Protein AF-A0A8E9ZKA7-F1 (afdb_monomer_lite)

Radius of gyration: 17.95 Å; chains: 1; bounding box: 50×44×37 Å

Structure (mmCIF, N/CA/C/O backbone):
data_AF-A0A8E9ZKA7-F1
#
_entry.id   AF-A0A8E9ZKA7-F1
#
loop_
_atom_site.group_PDB
_atom_site.id
_atom_site.type_symbol
_atom_site.label_atom_id
_atom_site.label_alt_id
_atom_site.label_comp_id
_atom_site.label_asym_id
_atom_site.label_entity_id
_atom_site.label_seq_id
_atom_site.pdbx_PDB_ins_code
_atom_site.Cartn_x
_atom_site.Cartn_y
_atom_site.Cartn_z
_atom_site.occupancy
_atom_site.B_iso_or_equiv
_atom_site.auth_seq_id
_atom_site.auth_comp_id
_atom_site.auth_asym_id
_atom_site.auth_atom_id
_atom_site.pdbx_PDB_model_num
ATOM 1 N N . MET A 1 1 ? -15.756 1.969 -2.940 1.00 91.44 1 MET A N 1
ATOM 2 C CA . MET A 1 1 ? -15.297 3.025 -2.013 1.00 91.44 1 MET A CA 1
ATOM 3 C C . MET A 1 1 ? -13.794 3.181 -2.140 1.00 91.44 1 MET A C 1
ATOM 5 O O . MET A 1 1 ? -13.092 2.176 -2.133 1.00 91.44 1 MET A O 1
ATOM 9 N N . CYS A 1 2 ? -13.305 4.413 -2.277 1.00 94.81 2 CYS A N 1
ATOM 10 C CA . CYS A 1 2 ? -11.880 4.690 -2.455 1.00 94.81 2 CYS A CA 1
ATOM 11 C C . CYS A 1 2 ? -11.318 5.372 -1.211 1.00 94.81 2 CYS A C 1
ATOM 13 O O . CYS A 1 2 ? -11.781 6.447 -0.834 1.00 94.81 2 CYS A O 1
ATOM 15 N N . TYR A 1 3 ? -10.288 4.785 -0.612 1.00 95.81 3 TYR A N 1
ATOM 16 C CA . TYR A 1 3 ? -9.590 5.382 0.523 1.00 95.81 3 TYR A CA 1
ATOM 17 C C . TYR A 1 3 ? -8.159 5.704 0.133 1.00 95.81 3 TYR A C 1
ATOM 19 O O . TYR A 1 3 ? -7.517 4.948 -0.591 1.00 95.81 3 TYR A O 1
ATOM 27 N N . ARG A 1 4 ? -7.640 6.829 0.617 1.00 95.88 4 ARG A N 1
ATOM 28 C CA . ARG A 1 4 ? -6.239 7.196 0.467 1.00 95.88 4 ARG A CA 1
ATOM 29 C C . ARG A 1 4 ? -5.481 6.912 1.753 1.00 95.88 4 ARG A C 1
ATOM 31 O O . ARG A 1 4 ? -5.824 7.487 2.784 1.00 95.88 4 ARG A O 1
ATOM 38 N N . CYS A 1 5 ? -4.418 6.119 1.659 1.00 95.88 5 CYS A N 1
ATOM 39 C CA . CYS A 1 5 ? -3.477 5.884 2.748 1.00 95.88 5 CYS A CA 1
ATOM 40 C C . CYS A 1 5 ? -2.156 6.616 2.506 1.00 95.88 5 CYS A C 1
ATOM 42 O O . CYS A 1 5 ? -1.529 6.473 1.451 1.00 95.88 5 CYS A O 1
ATOM 44 N N . ARG A 1 6 ? -1.729 7.411 3.490 1.00 94.19 6 ARG A N 1
ATOM 45 C CA . ARG A 1 6 ? -0.485 8.190 3.438 1.00 94.19 6 ARG A CA 1
ATOM 46 C C . ARG A 1 6 ? 0.267 8.108 4.752 1.00 94.19 6 ARG A C 1
ATOM 48 O O . ARG A 1 6 ? -0.342 8.034 5.815 1.00 94.19 6 ARG A O 1
ATOM 55 N N . LEU A 1 7 ? 1.591 8.141 4.644 1.00 91.62 7 LEU A N 1
ATOM 56 C CA . LEU A 1 7 ? 2.499 8.268 5.771 1.00 91.62 7 LEU A CA 1
ATOM 57 C C . LEU A 1 7 ? 3.128 9.661 5.723 1.00 91.62 7 LEU A C 1
ATOM 59 O O . LEU A 1 7 ? 3.922 9.968 4.834 1.00 91.62 7 LEU A O 1
ATOM 63 N N . GLU A 1 8 ? 2.723 10.517 6.650 1.00 89.75 8 GLU A N 1
ATOM 64 C CA . GLU A 1 8 ? 3.077 11.934 6.684 1.00 89.75 8 GLU A CA 1
ATOM 65 C C . GLU A 1 8 ? 4.045 12.188 7.840 1.00 89.75 8 GLU A C 1
ATOM 67 O O . GLU A 1 8 ? 3.818 11.737 8.959 1.00 89.75 8 GLU A O 1
ATOM 72 N N . ARG A 1 9 ? 5.148 12.893 7.586 1.00 86.62 9 ARG A N 1
ATOM 73 C CA . ARG A 1 9 ? 6.128 13.222 8.628 1.00 86.62 9 ARG A CA 1
ATOM 74 C C . ARG A 1 9 ? 5.645 14.411 9.450 1.00 86.62 9 ARG A C 1
ATOM 76 O O . ARG A 1 9 ? 5.255 15.420 8.867 1.00 86.62 9 ARG A O 1
ATOM 83 N N . LEU A 1 10 ? 5.727 14.316 10.776 1.00 83.88 10 LEU A N 1
ATOM 84 C CA . LEU A 1 10 ? 5.425 15.443 11.654 1.00 83.88 10 LEU A CA 1
ATOM 85 C C . LEU A 1 10 ? 6.612 16.418 11.770 1.00 83.88 10 LEU A C 1
ATOM 87 O O . LEU A 1 10 ? 7.761 16.013 11.568 1.00 83.88 10 LEU A O 1
ATOM 91 N N . PRO A 1 11 ? 6.358 17.704 12.095 1.00 76.31 11 PRO A N 1
ATOM 92 C CA . PRO A 1 11 ? 7.413 18.703 12.297 1.00 76.31 11 PRO A CA 1
ATOM 93 C C . PRO A 1 11 ? 8.410 18.298 13.390 1.00 76.31 11 PRO A C 1
ATOM 95 O O . PRO A 1 11 ? 9.617 18.482 13.235 1.00 76.31 11 PRO A O 1
ATOM 98 N N . VAL A 1 12 ? 7.907 17.671 14.457 1.00 70.44 12 VAL A N 1
ATOM 99 C CA . VAL A 1 12 ? 8.720 16.979 15.459 1.00 70.44 12 VAL A CA 1
ATOM 100 C C . VAL A 1 12 ? 9.217 15.690 14.802 1.00 70.44 12 VAL A C 1
ATOM 102 O O . VAL A 1 12 ? 8.447 14.753 14.598 1.00 70.44 12 VAL A O 1
ATOM 105 N N . GLN A 1 13 ? 10.488 15.661 14.388 1.00 71.25 13 GLN A N 1
ATOM 106 C CA . GLN A 1 13 ? 11.041 14.656 13.457 1.00 71.25 13 GLN A CA 1
ATOM 107 C C . GLN A 1 13 ? 11.045 13.200 13.979 1.00 71.25 13 GLN A C 1
ATOM 109 O O . GLN A 1 13 ? 11.518 12.287 13.292 1.00 71.25 13 GLN A O 1
ATOM 114 N N . GLU A 1 14 ? 10.509 12.971 15.170 1.00 88.12 14 GLU A N 1
ATOM 115 C CA . GLU A 1 14 ? 10.436 11.692 15.867 1.00 88.12 14 GLU A CA 1
ATOM 116 C C . GLU A 1 14 ? 9.240 10.835 15.451 1.00 88.12 14 GLU A C 1
ATOM 118 O O . GLU A 1 14 ? 9.292 9.619 15.621 1.00 88.12 14 GLU A O 1
ATOM 123 N N . TYR A 1 15 ? 8.204 11.425 14.845 1.00 91.06 15 TYR A N 1
ATOM 124 C CA . TYR A 1 15 ? 6.967 10.716 14.515 1.00 91.06 15 TYR A CA 1
ATOM 125 C C . TYR A 1 15 ? 6.489 10.951 13.079 1.00 91.06 15 TYR A C 1
ATOM 127 O O . TYR A 1 15 ? 6.738 11.978 12.442 1.00 91.06 15 TYR A O 1
ATOM 135 N N . HIS A 1 16 ? 5.750 9.967 12.585 1.00 92.38 16 HIS A N 1
ATOM 136 C CA . HIS A 1 16 ? 4.931 10.031 11.386 1.00 92.38 16 HIS A CA 1
ATOM 137 C C . HIS A 1 16 ? 3.471 9.769 11.755 1.00 92.38 16 HIS A C 1
ATOM 139 O O . HIS A 1 16 ? 3.177 9.113 12.752 1.00 92.38 16 HIS A O 1
ATOM 145 N N . ILE A 1 17 ? 2.554 10.244 10.921 1.00 94.31 17 ILE A N 1
ATOM 146 C CA . ILE A 1 17 ? 1.145 9.874 10.965 1.00 94.31 17 ILE A CA 1
ATOM 147 C C . ILE A 1 17 ? 0.861 8.962 9.779 1.00 94.31 17 ILE A C 1
ATOM 149 O O . ILE A 1 17 ? 0.996 9.374 8.627 1.00 94.31 17 ILE A O 1
ATOM 153 N N . LEU A 1 18 ? 0.439 7.733 10.064 1.00 95.56 18 LEU A N 1
ATOM 154 C CA . LEU A 1 18 ? -0.198 6.856 9.091 1.00 95.56 18 LEU A CA 1
ATOM 155 C C . LEU A 1 18 ? -1.696 7.163 9.092 1.00 95.56 18 LEU A C 1
ATOM 157 O O . LEU A 1 18 ? -2.361 6.986 10.110 1.00 95.56 18 LEU A O 1
ATOM 161 N N . ARG A 1 19 ? -2.222 7.664 7.975 1.00 96.50 19 ARG A N 1
ATOM 162 C CA . ARG A 1 19 ? -3.610 8.127 7.868 1.00 96.50 19 ARG A CA 1
ATOM 163 C C . ARG A 1 19 ? -4.329 7.475 6.702 1.00 96.50 19 ARG A C 1
ATOM 165 O O . ARG A 1 19 ? -3.800 7.457 5.593 1.00 96.50 19 ARG A O 1
ATOM 172 N N . ALA A 1 20 ? -5.561 7.044 6.953 1.00 96.88 20 ALA A N 1
ATOM 173 C CA . ALA A 1 20 ? -6.540 6.630 5.963 1.00 96.88 20 ALA A CA 1
ATOM 174 C C . ALA A 1 20 ? -7.635 7.695 5.867 1.00 96.88 20 ALA A C 1
ATOM 176 O O . ALA A 1 20 ? -8.135 8.201 6.877 1.00 96.88 20 ALA A O 1
ATOM 177 N N . SER A 1 21 ? -8.003 8.073 4.649 1.00 96.38 21 SER A N 1
ATOM 178 C CA . SER A 1 21 ? -9.071 9.044 4.399 1.00 96.38 21 SER A CA 1
ATOM 179 C C . SER A 1 21 ? -9.964 8.579 3.263 1.00 96.38 21 SER A C 1
ATOM 181 O O . SER A 1 21 ? -9.457 8.143 2.234 1.00 96.38 21 SER A O 1
ATOM 183 N N . LEU A 1 22 ? -11.278 8.690 3.426 1.00 95.50 22 LEU A N 1
ATOM 184 C CA . LEU A 1 22 ? -12.237 8.466 2.350 1.00 95.50 22 LEU A CA 1
ATOM 185 C C . LEU A 1 22 ? -12.102 9.582 1.312 1.00 95.50 22 LEU A C 1
ATOM 187 O O . LEU A 1 22 ? -12.093 10.763 1.663 1.00 95.50 22 LEU A O 1
ATOM 191 N N . ILE A 1 23 ? -12.007 9.207 0.040 1.00 94.44 23 ILE A N 1
ATOM 192 C CA . ILE A 1 23 ? -12.120 10.149 -1.072 1.00 94.44 23 ILE A CA 1
ATOM 193 C C . ILE A 1 23 ? -13.595 10.218 -1.459 1.00 94.44 23 ILE A C 1
ATOM 195 O O . ILE A 1 23 ? -14.169 9.211 -1.868 1.00 94.44 23 ILE A O 1
ATOM 199 N N . CYS A 1 24 ? -14.190 11.400 -1.332 1.00 91.50 24 CYS A N 1
ATOM 200 C CA . CYS A 1 24 ? -15.589 11.652 -1.665 1.00 91.50 24 CYS A CA 1
ATOM 201 C C . CYS A 1 24 ? -15.704 13.056 -2.269 1.00 91.50 24 CYS A C 1
ATOM 203 O O . CYS A 1 24 ? -15.266 14.014 -1.636 1.00 91.50 24 CYS A O 1
ATOM 205 N N . ASP A 1 25 ? -16.213 13.170 -3.497 1.00 87.88 25 ASP A N 1
ATOM 206 C CA . ASP A 1 25 ? -16.498 14.440 -4.187 1.00 87.88 25 ASP A CA 1
ATOM 207 C C . ASP A 1 25 ? -15.367 15.481 -4.121 1.00 87.88 25 ASP A C 1
ATOM 209 O O . ASP A 1 25 ? -15.538 16.630 -3.716 1.00 87.88 25 ASP A O 1
ATOM 213 N N . GLY A 1 26 ? -14.148 15.051 -4.464 1.00 85.88 26 GLY A N 1
ATOM 214 C CA . GLY A 1 26 ? -12.954 15.906 -4.447 1.00 85.88 26 GLY A CA 1
ATOM 215 C C . GLY A 1 26 ? -12.423 16.241 -3.046 1.00 85.88 26 GLY A C 1
ATOM 216 O O . GLY A 1 26 ? -11.355 16.843 -2.922 1.00 85.88 26 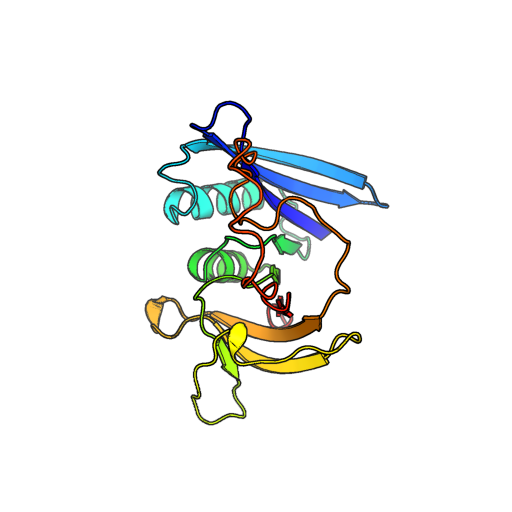GLY A O 1
ATOM 217 N N . ARG A 1 27 ? -13.109 15.810 -1.984 1.00 89.31 27 ARG A N 1
ATOM 218 C CA . ARG A 1 27 ? -12.695 15.964 -0.588 1.00 89.31 27 ARG A CA 1
ATOM 219 C C . ARG A 1 27 ? -12.024 14.694 -0.073 1.00 89.31 27 ARG A C 1
ATOM 221 O O . ARG A 1 27 ? -12.219 13.589 -0.580 1.00 89.31 27 ARG A O 1
ATOM 228 N N . SER A 1 28 ? -11.202 14.873 0.956 1.00 92.44 28 SER A N 1
ATOM 229 C CA . SER A 1 28 ? -10.514 13.798 1.670 1.00 92.44 28 SER A CA 1
ATOM 230 C C . SER A 1 28 ? -10.954 13.843 3.128 1.00 92.44 28 SER A C 1
ATOM 232 O O . SER A 1 28 ? -10.515 14.726 3.859 1.00 92.44 28 SER A O 1
ATOM 234 N N . ILE A 1 29 ? -11.809 12.909 3.541 1.00 94.38 29 ILE A N 1
ATOM 235 C CA . ILE A 1 29 ? -12.379 12.845 4.894 1.00 94.38 29 ILE A CA 1
ATOM 236 C C . ILE A 1 29 ? -11.559 11.845 5.722 1.00 94.38 29 ILE A C 1
ATOM 238 O O . ILE A 1 29 ? -11.568 10.656 5.394 1.00 94.38 29 ILE A O 1
ATOM 242 N N . PRO A 1 30 ? -10.808 12.274 6.752 1.00 94.69 30 PRO A N 1
ATOM 243 C CA . PRO A 1 30 ? -10.033 11.361 7.589 1.00 94.69 30 PRO A CA 1
ATOM 244 C C . PRO A 1 30 ? -10.940 10.375 8.327 1.00 94.69 30 PRO A C 1
ATOM 246 O O . PRO A 1 30 ? -11.941 10.783 8.902 1.00 94.69 30 PRO A O 1
ATOM 249 N N . LEU A 1 31 ? -10.568 9.093 8.334 1.00 95.06 31 LEU A N 1
ATOM 250 C CA . LEU A 1 31 ? -11.290 8.056 9.083 1.00 95.06 31 LEU A CA 1
ATOM 251 C C . LEU A 1 31 ? -10.449 7.448 10.194 1.00 95.06 31 LEU A C 1
ATOM 253 O O . LEU A 1 31 ? -10.937 7.234 11.295 1.00 95.06 31 LEU A O 1
ATOM 257 N N . LEU A 1 32 ? -9.176 7.186 9.903 1.00 96.81 32 LEU A N 1
ATOM 258 C CA . LEU A 1 32 ? -8.257 6.581 10.854 1.00 96.81 32 LEU A CA 1
ATOM 259 C C . LEU A 1 32 ? -6.894 7.253 10.739 1.00 96.81 32 LEU A C 1
ATOM 261 O O . LEU A 1 32 ? -6.395 7.489 9.637 1.00 96.81 32 LEU A O 1
ATOM 265 N N . SER A 1 33 ? -6.294 7.582 11.878 1.00 96.44 33 SER A N 1
ATOM 266 C CA . SER A 1 33 ? -4.931 8.105 11.968 1.00 96.44 33 SER A CA 1
ATOM 267 C C . SER A 1 33 ? -4.197 7.393 13.095 1.00 96.44 33 SER A C 1
ATOM 269 O O . SER A 1 33 ? -4.756 7.199 14.169 1.00 96.44 33 SER A O 1
ATOM 271 N N . ARG A 1 34 ? -2.940 7.027 12.858 1.00 95.62 34 ARG A N 1
ATOM 272 C CA . ARG A 1 34 ? -2.074 6.375 13.838 1.00 95.62 34 ARG A CA 1
ATOM 273 C C . ARG A 1 34 ? -0.726 7.077 13.875 1.00 95.62 34 ARG A C 1
ATOM 275 O O . ARG A 1 34 ? -0.105 7.279 12.831 1.00 95.62 34 ARG A O 1
ATOM 282 N N . LEU A 1 35 ? -0.275 7.436 15.073 1.00 95.00 35 LEU A N 1
ATOM 283 C CA . LEU A 1 35 ? 1.089 7.910 15.290 1.00 95.00 35 LEU A CA 1
ATOM 284 C C . LEU A 1 35 ? 2.054 6.728 15.216 1.00 95.00 35 LEU A C 1
ATOM 286 O O . LEU A 1 35 ? 1.846 5.696 15.848 1.00 95.00 35 LEU A O 1
ATOM 290 N N . VAL A 1 36 ? 3.114 6.886 14.434 1.00 94.12 36 VAL A N 1
ATOM 291 C CA . VAL A 1 36 ? 4.140 5.870 14.213 1.00 94.12 36 VAL A CA 1
ATOM 292 C C . VAL A 1 36 ? 5.499 6.509 14.479 1.00 94.12 36 VAL A C 1
ATOM 294 O O . VAL A 1 36 ? 5.845 7.477 13.799 1.00 94.12 36 VAL A O 1
ATOM 297 N N . PRO A 1 37 ? 6.301 5.997 15.427 1.00 93.69 37 PRO A N 1
ATOM 298 C CA . PRO A 1 37 ? 7.667 6.471 15.607 1.00 93.69 37 PRO A CA 1
ATOM 299 C C . PRO A 1 37 ? 8.447 6.385 14.292 1.00 93.69 37 PRO A C 1
ATOM 301 O O . PRO A 1 37 ? 8.357 5.387 13.576 1.00 93.69 37 PRO A O 1
ATOM 304 N N . SER A 1 38 ? 9.258 7.393 13.977 1.00 90.62 38 SER A N 1
ATOM 305 C CA . SER A 1 38 ? 10.065 7.455 12.751 1.00 90.62 38 SER A CA 1
ATOM 306 C C . SER A 1 38 ? 10.945 6.216 12.558 1.00 90.62 38 SER A C 1
ATOM 308 O O . SER A 1 38 ? 11.088 5.735 11.434 1.00 90.62 38 SER A O 1
ATOM 310 N N . ALA A 1 39 ? 11.470 5.646 13.647 1.00 90.62 39 ALA A N 1
ATOM 311 C CA . ALA A 1 39 ? 12.241 4.401 13.623 1.00 90.62 39 ALA A CA 1
ATOM 312 C C . ALA A 1 39 ? 11.426 3.181 13.146 1.00 90.62 39 ALA A C 1
ATOM 314 O O . ALA A 1 39 ? 11.987 2.226 12.619 1.00 90.62 39 ALA A O 1
ATOM 315 N N . LYS A 1 40 ? 10.096 3.219 13.294 1.00 92.00 40 LYS A N 1
ATOM 316 C CA . LYS A 1 40 ? 9.159 2.141 12.949 1.00 92.00 40 LYS A CA 1
ATOM 317 C C . LYS A 1 40 ? 8.278 2.466 11.734 1.00 92.00 40 LYS A C 1
ATOM 319 O O . LYS A 1 40 ? 7.320 1.749 11.473 1.00 92.00 40 LYS A O 1
ATOM 324 N N . GLN A 1 41 ? 8.603 3.499 10.954 1.00 87.44 41 GLN A N 1
ATOM 325 C CA . GLN A 1 41 ? 7.787 3.975 9.822 1.00 87.44 41 GLN A CA 1
ATOM 326 C C . GLN A 1 41 ? 7.449 2.888 8.771 1.00 87.44 41 GLN A C 1
ATOM 328 O O . GLN A 1 41 ? 6.369 2.900 8.185 1.00 87.44 41 GLN A O 1
ATOM 333 N N . ASN A 1 42 ? 8.350 1.917 8.572 1.00 87.88 42 ASN A N 1
ATOM 334 C CA . ASN A 1 42 ? 8.187 0.792 7.639 1.00 87.88 42 ASN A CA 1
ATOM 335 C C . ASN A 1 42 ? 7.962 -0.549 8.358 1.00 87.88 42 ASN A C 1
ATOM 337 O O . ASN A 1 42 ? 8.191 -1.607 7.776 1.00 87.88 42 ASN A O 1
ATOM 341 N N . ASN A 1 43 ? 7.576 -0.523 9.635 1.00 93.75 43 ASN A N 1
ATOM 342 C CA . ASN A 1 43 ? 7.307 -1.738 10.390 1.00 93.75 43 ASN A CA 1
ATOM 343 C C . ASN A 1 43 ? 6.020 -2.401 9.867 1.00 93.75 43 ASN A C 1
ATOM 345 O O . ASN A 1 43 ? 4.943 -1.803 9.909 1.00 93.75 43 ASN A O 1
ATOM 349 N N . SER A 1 44 ? 6.144 -3.637 9.379 1.00 92.25 44 SER A N 1
ATOM 350 C CA . SER A 1 44 ? 5.048 -4.380 8.751 1.00 92.25 44 SER A CA 1
ATOM 351 C C . SER A 1 44 ? 3.922 -4.733 9.720 1.00 92.25 44 SER A C 1
ATOM 353 O O . SER A 1 44 ? 2.770 -4.757 9.299 1.00 92.25 44 SER A O 1
ATOM 355 N N . LEU A 1 45 ? 4.219 -4.960 11.003 1.00 95.31 45 LEU A N 1
ATOM 356 C CA . LEU A 1 45 ? 3.213 -5.291 12.012 1.00 95.31 45 LEU A CA 1
ATOM 357 C C . LEU A 1 45 ? 2.300 -4.091 12.294 1.00 95.31 45 LEU A C 1
ATOM 359 O O . LEU A 1 45 ? 1.087 -4.210 12.169 1.00 95.31 45 LEU A O 1
ATOM 363 N N . ILE A 1 46 ? 2.880 -2.911 12.546 1.00 95.75 46 ILE A N 1
ATOM 364 C CA . ILE A 1 46 ? 2.112 -1.668 12.767 1.00 95.75 46 ILE A CA 1
ATOM 365 C C . ILE A 1 46 ? 1.223 -1.348 11.561 1.00 95.75 46 ILE A C 1
ATOM 367 O O . ILE A 1 46 ? 0.088 -0.896 11.707 1.00 95.75 46 ILE A O 1
ATOM 371 N N . GLN A 1 47 ? 1.764 -1.555 10.364 1.00 95.75 47 GLN A N 1
ATOM 372 C CA . GLN A 1 47 ? 1.065 -1.359 9.102 1.00 95.75 47 GLN A CA 1
ATOM 373 C C . GLN A 1 47 ? -0.089 -2.351 8.906 1.00 95.75 47 GLN A C 1
ATOM 375 O O . GLN A 1 47 ? -1.166 -1.949 8.469 1.00 95.75 47 GLN A O 1
ATOM 380 N N . LYS A 1 48 ? 0.125 -3.624 9.254 1.00 96.62 48 LYS A N 1
ATOM 381 C CA . LYS A 1 48 ? -0.887 -4.681 9.207 1.00 96.62 48 LYS A CA 1
ATOM 382 C C . LYS A 1 48 ? -2.043 -4.379 10.157 1.00 96.62 48 LYS A C 1
ATOM 384 O O . LYS A 1 48 ? -3.180 -4.290 9.715 1.00 96.62 48 LYS A O 1
ATOM 389 N N . GLU A 1 49 ? -1.735 -4.116 11.423 1.00 97.88 49 GLU A N 1
ATOM 390 C CA . GLU A 1 49 ? -2.728 -3.748 12.434 1.00 97.88 49 GLU A CA 1
ATOM 391 C C . GLU A 1 49 ? -3.524 -2.503 12.026 1.00 97.88 49 GLU A C 1
ATOM 393 O O . GLU A 1 49 ? -4.726 -2.434 12.237 1.00 97.88 49 GLU A O 1
ATOM 398 N N . PHE A 1 50 ? -2.876 -1.509 11.410 1.00 97.81 50 PHE A N 1
ATOM 399 C CA . PHE A 1 50 ? -3.574 -0.325 10.910 1.00 97.81 50 PHE A CA 1
ATOM 400 C C . PHE A 1 50 ? -4.604 -0.669 9.822 1.00 97.81 50 PHE A C 1
ATOM 402 O O . PHE A 1 50 ? -5.692 -0.094 9.796 1.00 97.81 50 PHE A O 1
ATOM 409 N N . LEU A 1 51 ? -4.263 -1.585 8.914 1.00 97.62 51 LEU A N 1
ATOM 410 C CA . LEU A 1 51 ? -5.180 -2.052 7.875 1.00 97.62 51 LEU A CA 1
ATOM 411 C C . LEU A 1 51 ? -6.307 -2.916 8.455 1.00 97.62 51 LEU A C 1
ATOM 413 O O . LEU A 1 51 ? -7.442 -2.770 8.015 1.00 97.62 51 LEU A O 1
ATOM 417 N N . ASP A 1 52 ? -6.018 -3.748 9.455 1.00 97.75 52 ASP A N 1
ATOM 418 C CA . ASP A 1 52 ? -7.027 -4.552 10.158 1.00 97.75 52 ASP A CA 1
ATOM 419 C C . ASP A 1 52 ? -8.026 -3.660 10.912 1.00 97.75 52 ASP A C 1
ATOM 421 O O . ASP A 1 52 ? -9.236 -3.880 10.855 1.00 97.75 52 ASP A O 1
ATOM 425 N N . ASP A 1 53 ? -7.547 -2.603 11.570 1.00 97.88 53 ASP A N 1
ATOM 426 C CA . ASP A 1 53 ? -8.394 -1.583 12.192 1.00 97.88 53 ASP A CA 1
ATOM 427 C C . ASP A 1 53 ? -9.270 -0.881 11.156 1.00 97.88 53 ASP A C 1
ATOM 429 O O . ASP A 1 53 ? -10.483 -0.774 11.335 1.00 97.88 53 ASP A O 1
ATOM 433 N N . LEU A 1 54 ? -8.673 -0.447 10.040 1.00 97.00 54 LEU A N 1
ATOM 434 C CA . LEU A 1 54 ? -9.419 0.177 8.953 1.00 97.00 54 LEU A CA 1
ATOM 435 C C . LEU A 1 54 ? -10.486 -0.776 8.401 1.00 97.00 54 LEU A C 1
ATOM 437 O O . LEU A 1 54 ? -11.599 -0.337 8.127 1.00 97.00 54 LEU A O 1
ATOM 441 N N . HIS A 1 55 ? -10.172 -2.068 8.274 1.00 96.44 55 HIS A N 1
ATOM 442 C CA . HIS A 1 55 ? -11.101 -3.084 7.783 1.00 96.44 55 HIS A CA 1
ATOM 443 C C . HIS A 1 55 ? -12.321 -3.237 8.684 1.00 96.44 55 HIS A C 1
ATOM 445 O O . HIS A 1 55 ? -13.439 -3.360 8.190 1.00 96.44 55 HIS A O 1
ATOM 451 N N . ARG A 1 56 ? -12.130 -3.137 10.001 1.00 95.81 56 ARG A N 1
ATOM 452 C CA . ARG A 1 56 ? -13.227 -3.155 10.978 1.00 95.81 56 ARG A CA 1
ATOM 453 C C . ARG A 1 56 ? -14.096 -1.896 10.936 1.00 95.81 56 ARG A C 1
ATOM 455 O O . ARG A 1 56 ? -15.258 -1.959 11.324 1.00 95.81 56 ARG A O 1
ATOM 462 N N . CYS A 1 57 ? -13.559 -0.764 10.481 1.00 93.44 57 CYS A N 1
ATOM 463 C CA . CYS A 1 57 ? -14.284 0.509 10.426 1.00 93.44 57 CYS A CA 1
ATOM 464 C C . CYS A 1 57 ? -15.091 0.721 9.136 1.00 93.44 57 CYS A C 1
ATOM 466 O O . CYS A 1 57 ? -15.937 1.615 9.093 1.00 93.44 57 CYS A O 1
ATOM 468 N N . VAL A 1 58 ? -14.815 -0.031 8.068 1.00 92.75 58 VAL A N 1
ATOM 469 C CA . VAL A 1 58 ? -15.501 0.140 6.780 1.00 92.75 58 VAL A CA 1
ATOM 470 C C . VAL A 1 58 ? -16.630 -0.871 6.602 1.00 92.75 58 VAL A C 1
ATOM 472 O O . VAL A 1 58 ? -16.655 -1.929 7.222 1.00 92.75 58 VAL A O 1
ATOM 475 N N . ASN A 1 59 ? -17.584 -0.544 5.729 1.00 89.12 59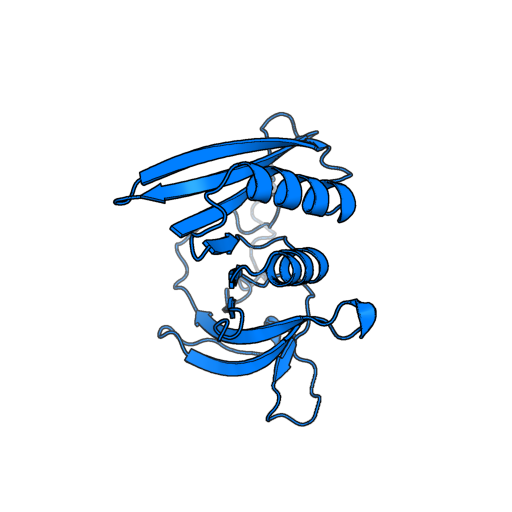 ASN A N 1
ATOM 476 C CA . ASN A 1 59 ? -18.696 -1.438 5.424 1.00 89.12 59 ASN A CA 1
ATOM 477 C C . ASN A 1 59 ? -18.168 -2.746 4.792 1.00 89.12 59 ASN A C 1
ATOM 479 O O . ASN A 1 59 ? -17.594 -2.676 3.701 1.00 89.12 59 ASN A O 1
ATOM 483 N N . PRO A 1 60 ? -18.417 -3.924 5.397 1.00 88.56 60 PRO A N 1
ATOM 484 C CA . PRO A 1 60 ? -17.893 -5.201 4.906 1.00 88.56 60 PRO A CA 1
ATOM 485 C C . PRO A 1 60 ? -18.449 -5.607 3.533 1.00 88.56 60 PRO A C 1
ATOM 487 O O . PRO A 1 60 ? -17.856 -6.433 2.850 1.00 88.56 60 PRO A O 1
ATOM 490 N N . LYS A 1 61 ? -19.576 -5.027 3.099 1.00 89.81 61 LYS A N 1
ATOM 491 C CA . LYS A 1 61 ? -20.167 -5.278 1.773 1.00 89.81 61 LYS A CA 1
ATOM 492 C C . LYS A 1 61 ? -19.607 -4.362 0.682 1.00 89.81 61 LYS A C 1
ATOM 494 O O . LYS A 1 61 ? -19.921 -4.542 -0.493 1.00 89.81 61 LYS A O 1
ATOM 499 N N . ALA A 1 62 ? -18.837 -3.336 1.042 1.00 89.31 62 ALA A N 1
ATOM 500 C CA . ALA A 1 62 ? -18.317 -2.386 0.071 1.00 89.31 62 ALA A CA 1
ATOM 501 C C . ALA A 1 62 ? -17.080 -2.948 -0.638 1.00 89.31 62 ALA A C 1
ATOM 503 O O . ALA A 1 62 ? -16.133 -3.393 0.002 1.00 89.31 62 ALA A O 1
ATOM 504 N N . LYS A 1 63 ? -17.026 -2.817 -1.969 1.00 92.19 63 LYS A N 1
ATOM 505 C CA . LYS A 1 63 ? -15.773 -2.998 -2.715 1.00 92.19 63 LYS A CA 1
ATOM 506 C C . LYS A 1 63 ? -14.826 -1.842 -2.387 1.00 92.19 63 LYS A C 1
ATOM 508 O O . LYS A 1 63 ? -15.157 -0.679 -2.652 1.00 92.19 63 LYS A O 1
ATOM 513 N N . VAL A 1 64 ? -13.676 -2.143 -1.793 1.00 95.25 64 VAL A N 1
ATOM 514 C CA . VAL A 1 64 ? -12.699 -1.150 -1.326 1.00 95.25 64 VAL A CA 1
ATOM 515 C C . VAL A 1 64 ? -11.496 -1.095 -2.263 1.00 95.25 64 VAL A C 1
ATOM 517 O O . VAL A 1 64 ? -10.912 -2.123 -2.590 1.00 95.25 64 VAL A O 1
ATOM 520 N N . ILE A 1 65 ? -11.105 0.122 -2.654 1.00 95.94 65 ILE A N 1
ATOM 521 C CA . ILE A 1 65 ? -9.846 0.399 -3.355 1.00 95.94 65 ILE A CA 1
ATOM 522 C C . ILE A 1 65 ? -8.991 1.310 -2.476 1.00 95.94 65 ILE A C 1
ATOM 524 O O . ILE A 1 65 ? -9.387 2.438 -2.159 1.00 95.94 65 ILE A O 1
ATOM 528 N N . LEU A 1 66 ? -7.799 0.845 -2.113 1.00 96.44 66 LEU A N 1
ATOM 529 C CA . LEU A 1 66 ? -6.809 1.628 -1.385 1.00 96.44 66 LEU A CA 1
ATOM 530 C C . LEU A 1 66 ? -5.817 2.300 -2.330 1.00 96.44 66 LEU A C 1
ATOM 532 O O . LEU A 1 66 ? -5.018 1.653 -3.000 1.00 96.44 66 LEU A O 1
ATOM 536 N N . ILE A 1 67 ? -5.825 3.626 -2.338 1.00 95.25 67 ILE A N 1
ATOM 537 C CA . ILE A 1 67 ? -4.857 4.454 -3.049 1.00 95.25 67 ILE A CA 1
ATOM 538 C C . ILE A 1 67 ? -3.731 4.806 -2.081 1.00 95.25 67 ILE A C 1
ATOM 540 O O . ILE A 1 67 ? -3.958 5.503 -1.092 1.00 95.25 67 ILE A O 1
ATOM 544 N N . THR A 1 68 ? -2.512 4.349 -2.344 1.00 93.69 68 THR A N 1
ATOM 545 C CA . THR A 1 68 ? -1.387 4.531 -1.420 1.00 93.69 68 THR A CA 1
ATOM 546 C C . THR A 1 68 ? -0.260 5.337 -2.050 1.00 93.69 68 THR A C 1
ATOM 548 O O . THR A 1 68 ? 0.149 5.094 -3.190 1.00 93.69 68 THR A O 1
ATOM 551 N N . ASP A 1 69 ? 0.298 6.264 -1.274 1.00 86.12 69 ASP A N 1
ATOM 552 C CA . ASP A 1 69 ? 1.500 6.993 -1.675 1.00 86.12 69 ASP A CA 1
ATOM 553 C C . ASP A 1 69 ? 2.737 6.074 -1.723 1.00 86.12 69 ASP A C 1
ATOM 555 O O . ASP A 1 69 ? 2.700 4.891 -1.390 1.00 86.12 69 ASP A O 1
ATOM 559 N N . ALA A 1 70 ? 3.866 6.630 -2.164 1.00 79.56 70 ALA A N 1
ATOM 560 C CA . ALA A 1 70 ? 5.125 5.896 -2.172 1.00 79.56 70 ALA A CA 1
ATOM 561 C C . ALA A 1 70 ? 5.697 5.749 -0.758 1.00 79.56 70 ALA A C 1
ATOM 563 O O . ALA A 1 70 ? 5.706 6.720 -0.005 1.00 79.56 70 ALA A O 1
ATOM 564 N N . GLY A 1 71 ? 6.239 4.570 -0.447 1.00 83.81 71 GLY A N 1
ATOM 565 C CA . GLY A 1 71 ? 6.859 4.258 0.848 1.00 83.81 71 GLY A CA 1
ATOM 566 C C . GLY A 1 71 ? 6.407 2.920 1.430 1.00 83.81 71 GLY A C 1
ATOM 567 O O . GLY A 1 71 ? 7.140 2.316 2.205 1.00 83.81 71 GLY A O 1
ATOM 568 N N . PHE A 1 72 ? 5.250 2.419 0.999 1.00 89.12 72 PHE A N 1
ATOM 569 C CA . PHE A 1 72 ? 4.772 1.091 1.371 1.00 89.12 72 PHE A CA 1
ATOM 570 C C . PHE A 1 72 ? 5.479 -0.004 0.565 1.00 89.12 72 PHE A C 1
ATOM 572 O O . PHE A 1 72 ? 5.796 0.172 -0.613 1.00 89.12 72 PHE A O 1
ATOM 579 N N . GLN A 1 73 ? 5.744 -1.132 1.222 1.00 88.88 73 GLN A N 1
ATOM 580 C CA . GLN A 1 73 ? 6.453 -2.279 0.647 1.00 88.88 73 GLN A CA 1
ATOM 581 C C . GLN A 1 73 ? 5.484 -3.418 0.314 1.00 88.88 73 GLN A C 1
ATOM 583 O O . GLN A 1 73 ? 4.308 -3.366 0.663 1.00 88.88 73 GLN A O 1
ATOM 588 N N . SER A 1 74 ? 5.966 -4.487 -0.320 1.00 90.38 74 SER A N 1
ATOM 589 C CA . SER A 1 74 ? 5.111 -5.594 -0.769 1.00 90.38 74 SER A CA 1
ATOM 590 C C . SER A 1 74 ? 4.261 -6.241 0.329 1.00 90.38 74 SER A C 1
ATOM 592 O O . SER A 1 74 ? 3.145 -6.663 0.043 1.00 90.38 74 SER A O 1
ATOM 594 N N . ALA A 1 75 ? 4.731 -6.271 1.582 1.00 92.25 75 ALA A N 1
ATOM 595 C CA . ALA A 1 75 ? 3.950 -6.780 2.714 1.00 92.25 75 ALA A CA 1
ATOM 596 C C . ALA A 1 75 ? 2.625 -6.017 2.916 1.00 92.25 75 ALA A C 1
ATOM 598 O O . ALA A 1 75 ? 1.597 -6.641 3.161 1.00 92.25 75 ALA A O 1
ATOM 599 N N . TRP A 1 76 ? 2.632 -4.692 2.732 1.00 94.69 76 TRP A N 1
ATOM 600 C CA . TRP A 1 76 ? 1.435 -3.848 2.786 1.00 94.69 76 TRP A CA 1
ATOM 601 C C . TRP A 1 76 ? 0.428 -4.246 1.702 1.00 94.69 76 TRP A C 1
ATOM 603 O O . TRP A 1 76 ? -0.727 -4.534 1.995 1.00 94.69 76 TRP A O 1
ATOM 613 N N . PHE A 1 77 ? 0.882 -4.336 0.449 1.00 94.94 77 PHE A N 1
ATOM 614 C CA . PHE A 1 77 ? 0.022 -4.679 -0.688 1.00 94.94 77 PHE A CA 1
ATOM 615 C C . PHE A 1 77 ? -0.545 -6.099 -0.595 1.00 94.94 77 PHE A C 1
ATOM 617 O O . PHE A 1 77 ? -1.716 -6.317 -0.895 1.00 94.94 77 PHE A O 1
ATOM 624 N N . ARG A 1 78 ? 0.260 -7.064 -0.133 1.00 94.75 78 ARG A N 1
ATOM 625 C CA . ARG A 1 78 ? -0.207 -8.430 0.144 1.00 94.75 78 ARG A CA 1
ATOM 626 C C . ARG A 1 78 ? -1.314 -8.444 1.190 1.00 94.75 78 ARG A C 1
ATOM 628 O O . ARG A 1 78 ? -2.305 -9.135 0.986 1.00 94.75 78 ARG A O 1
ATOM 635 N N . HIS A 1 79 ? -1.151 -7.677 2.268 1.00 96.25 79 HIS A N 1
ATOM 636 C CA . HIS A 1 79 ? -2.148 -7.629 3.334 1.00 96.25 79 HIS A CA 1
ATOM 637 C C . HIS A 1 79 ? -3.468 -7.007 2.864 1.00 96.25 79 HIS A C 1
ATOM 639 O O . HIS A 1 79 ? -4.534 -7.540 3.152 1.00 96.25 79 HIS A O 1
ATOM 645 N N . ILE A 1 80 ? -3.409 -5.953 2.040 1.00 96.31 80 ILE A N 1
ATOM 646 C CA . ILE A 1 80 ? -4.607 -5.396 1.388 1.00 96.31 80 ILE A CA 1
ATOM 647 C C . ILE A 1 80 ? -5.348 -6.479 0.593 1.00 96.31 80 ILE A C 1
ATOM 649 O O . ILE A 1 80 ? -6.556 -6.633 0.743 1.00 96.31 80 ILE A O 1
ATOM 653 N N . LYS A 1 81 ? -4.629 -7.274 -0.209 1.00 94.81 81 LYS A N 1
ATOM 654 C CA . LYS A 1 81 ? -5.253 -8.362 -0.977 1.00 94.81 81 LYS A CA 1
ATOM 655 C C . LYS A 1 81 ? -5.864 -9.437 -0.078 1.00 94.81 81 LYS A C 1
ATOM 657 O O . LYS A 1 81 ? -6.942 -9.925 -0.393 1.00 94.81 81 LYS A O 1
ATOM 662 N N . SER A 1 82 ? -5.218 -9.799 1.036 1.00 94.81 82 SER A N 1
ATOM 663 C CA . SER A 1 82 ? -5.789 -10.782 1.973 1.00 94.81 82 SER A CA 1
ATOM 664 C C . SER A 1 82 ? -7.053 -10.292 2.680 1.00 94.81 82 SER A C 1
ATOM 666 O O . SER A 1 82 ? -7.848 -11.113 3.116 1.00 94.81 82 SER A O 1
ATOM 668 N N . LEU A 1 83 ? -7.263 -8.974 2.752 1.00 95.06 83 LEU A N 1
ATOM 669 C CA . LEU A 1 83 ? -8.507 -8.362 3.225 1.00 95.06 83 LEU A CA 1
ATOM 670 C C . LEU A 1 83 ? -9.613 -8.335 2.151 1.00 95.06 83 LEU A C 1
ATOM 672 O O . LEU A 1 83 ? -10.676 -7.767 2.377 1.00 95.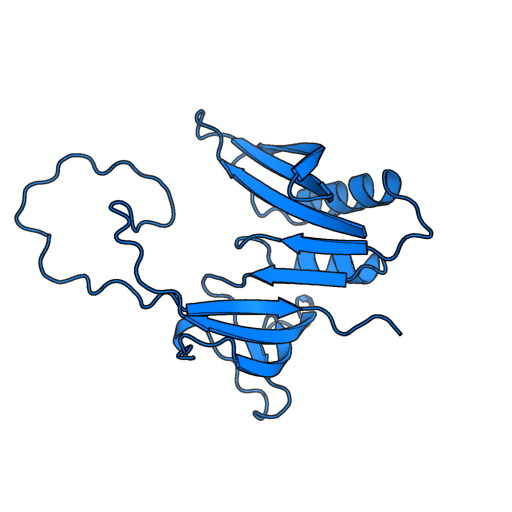06 83 LEU A O 1
ATOM 676 N N . GLY A 1 84 ? -9.373 -8.910 0.966 1.00 94.31 84 GLY A N 1
ATOM 677 C CA . GLY A 1 84 ? -10.325 -8.877 -0.146 1.00 94.31 84 GLY A CA 1
ATOM 678 C C . GLY A 1 84 ? -10.485 -7.482 -0.752 1.00 94.31 84 GLY A C 1
ATOM 679 O O . GLY A 1 84 ? -11.550 -7.145 -1.266 1.00 94.31 84 GLY A O 1
ATOM 680 N N . TRP A 1 85 ? -9.450 -6.644 -0.659 1.00 95.81 85 TRP A N 1
ATOM 681 C CA . TRP A 1 85 ? -9.453 -5.282 -1.185 1.00 95.81 85 TRP A CA 1
ATOM 682 C C . TRP A 1 85 ? -8.521 -5.126 -2.382 1.00 95.81 85 TRP A C 1
ATOM 684 O O . TRP A 1 85 ? -7.521 -5.833 -2.530 1.00 95.81 85 TRP A O 1
ATOM 694 N N . ASP A 1 86 ? -8.824 -4.124 -3.200 1.00 95.81 86 ASP A N 1
ATOM 695 C CA . ASP A 1 86 ? -7.979 -3.690 -4.302 1.00 95.81 86 ASP A CA 1
ATOM 696 C C . ASP A 1 86 ? -7.050 -2.546 -3.883 1.00 95.81 86 ASP A C 1
ATOM 698 O O . ASP A 1 86 ? -7.309 -1.817 -2.921 1.00 95.81 86 ASP A O 1
ATOM 702 N N . PHE A 1 87 ? -5.967 -2.338 -4.632 1.00 96.06 87 PHE A N 1
ATOM 703 C CA . PHE A 1 87 ? -5.066 -1.211 -4.405 1.00 96.06 87 PHE A CA 1
ATOM 704 C C . PHE A 1 87 ? -4.582 -0.546 -5.688 1.00 96.06 87 PHE A C 1
ATOM 706 O O . PHE A 1 87 ? -4.502 -1.158 -6.751 1.00 96.06 87 PHE A O 1
ATOM 713 N N . ILE A 1 88 ? -4.185 0.717 -5.544 1.00 95.31 88 ILE A N 1
ATOM 714 C CA . ILE A 1 88 ? -3.356 1.466 -6.487 1.00 95.31 88 ILE A CA 1
ATOM 715 C C . ILE A 1 88 ? -2.231 2.101 -5.671 1.00 95.31 88 ILE A C 1
ATOM 717 O O . ILE A 1 88 ? -2.471 2.998 -4.865 1.00 95.31 88 ILE A O 1
ATOM 721 N N . GLY A 1 89 ? -0.998 1.647 -5.871 1.00 93.38 89 GLY A N 1
ATOM 722 C CA . GLY A 1 89 ? 0.162 2.112 -5.118 1.00 93.38 89 GLY A CA 1
ATOM 723 C C . GLY A 1 89 ? 1.255 2.664 -6.015 1.00 93.38 89 GLY A C 1
ATOM 724 O O . GLY A 1 89 ? 1.601 2.060 -7.028 1.00 93.38 89 GLY A O 1
ATOM 725 N N . ARG A 1 90 ? 1.847 3.801 -5.633 1.00 90.94 90 ARG A N 1
ATOM 726 C CA . ARG A 1 90 ? 3.046 4.307 -6.313 1.00 90.94 90 ARG A CA 1
ATOM 727 C C . ARG A 1 90 ? 4.287 3.583 -5.797 1.00 90.94 90 ARG A C 1
ATOM 729 O O . ARG A 1 90 ? 4.620 3.681 -4.619 1.00 90.94 90 ARG A O 1
ATOM 736 N N . ILE A 1 91 ? 5.021 2.938 -6.692 1.00 87.12 91 ILE A N 1
ATOM 737 C CA . ILE A 1 91 ? 6.289 2.280 -6.381 1.00 87.12 91 ILE A CA 1
ATOM 738 C C . ILE A 1 91 ? 7.408 3.318 -6.493 1.00 87.12 91 ILE A C 1
ATOM 740 O O . ILE A 1 91 ? 7.441 4.123 -7.426 1.00 87.12 91 ILE A O 1
ATOM 744 N N . ARG A 1 92 ? 8.323 3.334 -5.518 1.00 79.19 92 ARG A N 1
ATOM 745 C CA . ARG A 1 92 ? 9.553 4.142 -5.531 1.00 79.19 92 ARG A CA 1
ATOM 746 C C . ARG A 1 92 ? 10.694 3.405 -4.837 1.00 79.19 92 ARG A C 1
ATOM 748 O O . ARG A 1 92 ? 10.467 2.477 -4.068 1.00 79.19 92 ARG A O 1
ATOM 755 N N . GLY A 1 93 ? 11.911 3.897 -5.050 1.00 76.50 93 GLY A N 1
ATOM 756 C CA . GLY A 1 93 ? 13.110 3.410 -4.375 1.00 76.50 93 GLY A CA 1
ATOM 757 C C . GLY A 1 93 ? 13.722 2.209 -5.086 1.00 76.50 93 GLY A C 1
ATOM 758 O O . GLY A 1 93 ? 13.723 2.146 -6.311 1.00 76.50 93 GLY A O 1
ATOM 759 N N . THR A 1 94 ? 14.255 1.275 -4.305 1.00 76.81 94 THR A N 1
ATOM 760 C CA . THR A 1 94 ? 14.995 0.097 -4.782 1.00 76.81 94 THR A CA 1
ATOM 761 C C . THR A 1 94 ? 14.108 -1.122 -5.037 1.00 76.81 94 THR A C 1
ATOM 763 O O . THR A 1 94 ? 14.621 -2.206 -5.306 1.00 76.81 94 THR A O 1
ATOM 766 N N . VAL A 1 95 ? 12.784 -0.964 -4.941 1.00 81.12 95 VAL A N 1
ATOM 767 C CA . VAL A 1 95 ? 11.834 -2.051 -5.186 1.00 81.12 95 VAL A CA 1
ATOM 768 C C . VAL A 1 95 ? 11.926 -2.487 -6.646 1.00 81.12 95 VAL A C 1
ATOM 770 O O . VAL A 1 95 ? 11.844 -1.661 -7.556 1.00 81.12 95 VAL A O 1
ATOM 773 N N . GLN A 1 96 ? 12.084 -3.793 -6.844 1.00 89.94 96 GLN A N 1
ATOM 774 C CA . GLN A 1 96 ? 12.125 -4.417 -8.160 1.00 89.94 96 GLN A CA 1
ATOM 775 C C . GLN A 1 96 ? 10.764 -5.007 -8.521 1.00 89.94 96 GLN A C 1
ATOM 777 O O . GLN A 1 96 ? 10.023 -5.474 -7.647 1.00 89.94 96 GLN A O 1
ATOM 782 N N . PHE A 1 97 ? 10.465 -5.013 -9.812 1.00 92.12 97 PHE A N 1
ATOM 783 C CA . PHE A 1 97 ? 9.289 -5.653 -10.383 1.00 92.12 97 PHE A CA 1
ATOM 784 C C . PHE A 1 97 ? 9.687 -6.508 -11.585 1.00 92.12 97 PHE A C 1
ATOM 786 O O . PHE A 1 97 ? 10.731 -6.284 -12.189 1.00 92.12 97 PHE A O 1
ATOM 793 N N . CYS A 1 98 ? 8.865 -7.491 -11.917 1.00 94.31 98 CYS A N 1
ATOM 794 C CA . CYS A 1 98 ? 9.061 -8.371 -13.059 1.00 94.31 98 CYS A CA 1
ATOM 795 C C . CYS A 1 98 ? 7.763 -8.433 -13.855 1.00 94.31 98 CYS A C 1
ATOM 797 O O . CYS A 1 98 ? 6.708 -8.655 -13.263 1.00 94.31 98 CYS A O 1
ATOM 799 N N . LEU A 1 99 ? 7.829 -8.259 -15.172 1.00 94.38 99 LEU A N 1
ATOM 800 C CA . LEU A 1 99 ? 6.673 -8.416 -16.057 1.00 94.38 99 LEU A CA 1
ATOM 801 C C . LEU A 1 99 ? 6.550 -9.884 -16.475 1.00 94.38 99 LEU A C 1
ATOM 803 O O . LEU A 1 99 ? 7.560 -10.547 -16.694 1.00 94.38 99 LEU A O 1
ATOM 807 N N . LEU A 1 100 ? 5.322 -10.401 -16.572 1.00 92.38 100 LEU A N 1
ATOM 808 C CA . LEU A 1 100 ? 5.094 -11.814 -16.911 1.00 92.38 100 LEU A CA 1
ATOM 809 C C . LEU A 1 100 ? 5.584 -12.175 -18.318 1.00 92.38 100 LEU A C 1
ATOM 811 O O . LEU A 1 100 ? 5.980 -13.309 -18.554 1.00 92.38 100 LEU A O 1
ATOM 815 N N . HIS A 1 101 ? 5.557 -11.215 -19.243 1.00 89.62 101 HIS A N 1
ATOM 816 C CA . HIS A 1 101 ? 5.957 -11.419 -20.637 1.00 89.62 101 HIS A CA 1
ATOM 817 C C . HIS A 1 101 ? 7.475 -11.339 -20.867 1.00 89.62 101 HIS A C 1
ATOM 819 O O . HIS A 1 101 ? 7.927 -11.672 -21.954 1.00 89.62 101 HIS A O 1
ATOM 825 N N . ASP A 1 102 ? 8.257 -10.953 -19.852 1.00 85.88 102 ASP A N 1
ATOM 826 C CA . ASP A 1 102 ? 9.679 -10.595 -19.995 1.00 85.88 102 ASP A CA 1
ATOM 827 C C . ASP A 1 102 ? 10.617 -11.609 -19.300 1.00 85.88 102 ASP A C 1
ATOM 829 O O . ASP A 1 102 ? 11.668 -11.252 -18.770 1.00 85.88 102 ASP A O 1
ATOM 833 N N . GLY A 1 103 ? 10.208 -12.885 -19.241 1.00 78.25 103 GLY A N 1
ATOM 834 C CA . GLY A 1 103 ? 11.082 -14.020 -18.899 1.00 78.25 103 GLY A CA 1
ATOM 835 C C . GLY A 1 103 ? 11.808 -13.931 -17.549 1.00 78.25 103 GLY A C 1
ATOM 836 O O . GLY A 1 103 ? 13.005 -14.184 -17.481 1.00 78.25 103 GLY A O 1
ATOM 837 N N . GLU A 1 104 ? 11.109 -13.546 -16.477 1.00 81.69 104 GLU A N 1
ATOM 838 C CA . GLU A 1 104 ? 11.670 -13.363 -15.121 1.00 81.69 104 GLU A CA 1
ATOM 839 C C . GLU A 1 104 ? 12.714 -12.237 -14.959 1.00 81.69 104 GLU A C 1
ATOM 841 O O . GLU A 1 104 ? 13.431 -12.161 -13.952 1.00 81.69 104 GLU A O 1
ATOM 846 N N . ARG A 1 105 ? 12.785 -11.300 -15.908 1.00 91.56 105 ARG A N 1
ATOM 847 C CA . ARG A 1 105 ? 13.648 -10.124 -15.788 1.00 91.56 105 ARG A CA 1
ATOM 848 C C . ARG A 1 105 ? 13.161 -9.175 -14.686 1.00 91.56 105 ARG A C 1
ATOM 850 O O . ARG A 1 105 ? 12.121 -8.527 -14.794 1.00 91.56 105 ARG A O 1
ATOM 857 N N . TRP A 1 106 ? 13.969 -9.027 -13.636 1.00 91.56 106 TRP A N 1
ATOM 858 C CA . TRP A 1 106 ? 13.706 -8.095 -12.535 1.00 91.56 106 TRP A CA 1
ATOM 859 C C . TRP A 1 106 ? 14.239 -6.693 -12.845 1.00 91.56 106 TRP A C 1
ATOM 861 O O . TRP A 1 106 ? 15.447 -6.467 -12.872 1.00 91.56 106 TRP A O 1
ATOM 871 N N . LEU A 1 107 ? 13.325 -5.743 -13.013 1.00 90.50 107 LEU A N 1
ATOM 872 C CA . LEU A 1 107 ? 13.586 -4.346 -13.345 1.00 90.50 107 LEU A CA 1
ATOM 873 C C . LEU A 1 107 ? 13.470 -3.448 -12.109 1.00 90.50 107 LEU A C 1
ATOM 875 O O . LEU A 1 107 ? 12.610 -3.640 -11.246 1.00 90.50 107 LEU A O 1
ATOM 879 N N . LYS A 1 108 ? 14.316 -2.423 -12.033 1.00 88.75 108 LYS A N 1
ATOM 880 C CA . LYS A 1 108 ? 14.139 -1.259 -11.157 1.00 88.75 108 LYS A CA 1
ATOM 881 C C . LYS A 1 108 ? 13.372 -0.172 -11.907 1.00 88.75 108 LYS A C 1
ATOM 883 O O . LYS A 1 108 ? 13.349 -0.128 -13.131 1.00 88.75 108 LYS A O 1
ATOM 888 N N . ILE A 1 109 ? 12.804 0.781 -11.169 1.00 83.62 109 ILE A N 1
ATOM 889 C CA . ILE A 1 109 ? 12.132 1.950 -11.773 1.00 83.62 109 ILE A CA 1
ATOM 890 C C . ILE A 1 109 ? 13.093 2.763 -12.650 1.00 83.62 109 ILE A C 1
ATOM 892 O O . ILE A 1 109 ? 12.677 3.330 -13.651 1.00 83.62 109 ILE A O 1
ATOM 896 N N . THR A 1 110 ? 14.374 2.814 -12.283 1.00 83.19 110 THR A N 1
ATOM 897 C CA . THR A 1 110 ? 15.427 3.488 -13.058 1.00 83.19 110 THR A CA 1
ATOM 898 C C . THR A 1 110 ? 15.702 2.828 -14.403 1.00 83.19 110 THR A C 1
ATOM 900 O O . THR A 1 110 ? 16.254 3.477 -15.284 1.00 83.19 110 THR A O 1
ATOM 903 N N . ASP A 1 111 ? 15.318 1.562 -14.561 1.00 85.25 111 ASP A N 1
ATOM 904 C CA . ASP A 1 111 ? 15.597 0.778 -15.763 1.00 85.25 111 ASP A CA 1
ATOM 905 C C . ASP A 1 111 ? 14.509 0.990 -16.830 1.00 85.25 111 ASP A C 1
ATOM 907 O O . ASP A 1 111 ? 14.668 0.566 -17.973 1.00 85.25 111 ASP A O 1
ATOM 911 N N . VAL A 1 112 ? 13.407 1.665 -16.475 1.00 83.44 112 VAL A N 1
ATOM 912 C CA . VAL A 1 112 ? 12.283 1.954 -17.371 1.00 83.44 112 VAL A CA 1
ATOM 913 C C . VAL A 1 112 ? 12.095 3.456 -17.561 1.00 83.44 112 VAL A C 1
ATOM 915 O O . VAL A 1 112 ? 12.002 4.223 -16.603 1.00 83.44 112 VAL A O 1
ATOM 918 N N . ARG A 1 113 ? 11.994 3.897 -18.821 1.00 79.50 113 ARG A N 1
ATOM 919 C CA . ARG A 1 113 ? 11.745 5.305 -19.156 1.00 79.50 113 ARG A CA 1
ATOM 920 C C . ARG A 1 113 ? 10.287 5.550 -19.505 1.00 79.50 113 ARG A C 1
ATOM 922 O O . ARG A 1 113 ? 9.803 5.125 -20.544 1.00 79.50 113 ARG A O 1
ATOM 929 N N . GLY A 1 114 ? 9.610 6.288 -18.631 1.00 75.75 114 GLY A N 1
ATOM 930 C CA . GLY A 1 114 ? 8.234 6.726 -18.859 1.00 75.75 114 GLY A CA 1
ATOM 931 C C . GLY A 1 114 ? 8.113 7.853 -19.881 1.00 75.75 114 GLY A C 1
ATOM 932 O O . GLY A 1 114 ? 9.018 8.680 -20.019 1.00 75.75 114 GLY A O 1
ATOM 933 N N . LYS A 1 115 ? 6.950 7.913 -20.528 1.00 80.81 115 LYS A N 1
ATOM 934 C CA . LYS A 1 115 ? 6.514 9.000 -21.414 1.00 80.81 115 LYS A CA 1
ATOM 935 C C . LYS A 1 115 ? 5.574 9.956 -20.671 1.00 80.81 115 LYS A C 1
ATOM 937 O O . LYS A 1 115 ? 5.154 9.672 -19.549 1.00 80.81 115 LYS A O 1
ATOM 942 N N . ALA A 1 116 ? 5.259 11.093 -21.290 1.00 81.88 116 ALA A N 1
ATOM 943 C CA . ALA A 1 116 ? 4.302 12.059 -20.742 1.00 81.88 116 ALA A CA 1
ATOM 944 C C . ALA A 1 116 ? 2.876 11.483 -20.651 1.00 81.88 116 ALA A C 1
ATOM 946 O O . ALA A 1 116 ? 2.126 11.821 -19.743 1.00 81.88 116 ALA A O 1
ATOM 947 N N . SER A 1 117 ? 2.509 10.575 -21.558 1.00 85.00 117 SER A N 1
ATOM 948 C CA . SER A 1 117 ? 1.273 9.800 -21.468 1.00 85.00 117 SER A CA 1
ATOM 949 C C . SER A 1 117 ? 1.463 8.570 -20.567 1.00 85.00 117 SER A C 1
ATOM 951 O O . SER A 1 117 ? 2.507 7.918 -20.664 1.00 85.00 117 SER A O 1
ATOM 953 N N . PRO A 1 118 ? 0.476 8.206 -19.727 1.00 87.62 118 PRO A N 1
ATOM 954 C CA . PRO A 1 118 ? 0.501 6.944 -18.996 1.00 87.62 118 PRO A CA 1
ATOM 955 C C . PRO A 1 118 ? 0.571 5.745 -19.948 1.00 87.62 118 PRO A C 1
ATOM 957 O O . PRO A 1 118 ? -0.195 5.662 -20.904 1.00 87.62 118 PRO A O 1
ATOM 960 N N . GLU A 1 119 ? 1.468 4.809 -19.662 1.00 91.44 119 GLU A N 1
ATOM 961 C CA . GLU A 1 119 ? 1.692 3.596 -20.447 1.00 91.44 119 GLU A CA 1
ATOM 962 C C . GLU A 1 119 ? 1.446 2.364 -19.577 1.00 91.44 119 GLU A C 1
ATOM 964 O O . GLU A 1 119 ? 1.922 2.285 -18.443 1.00 91.44 119 GLU A O 1
ATOM 969 N N . TYR A 1 120 ? 0.686 1.401 -20.095 1.00 93.31 120 TYR A N 1
ATOM 970 C CA . TYR A 1 120 ? 0.482 0.116 -19.437 1.00 93.31 120 TYR A CA 1
ATOM 971 C C . TYR A 1 120 ? 1.610 -0.842 -19.828 1.00 93.31 120 TYR A C 1
ATOM 973 O O . TYR A 1 120 ? 1.774 -1.151 -21.003 1.00 93.31 120 TYR A O 1
ATOM 981 N N . LEU A 1 121 ? 2.378 -1.315 -18.843 1.00 92.12 121 LEU A N 1
ATOM 982 C CA . LEU A 1 121 ? 3.522 -2.205 -19.070 1.00 92.12 121 LEU A CA 1
ATOM 983 C C . LEU A 1 121 ? 3.141 -3.690 -19.079 1.00 92.12 121 LEU A C 1
ATOM 985 O O . LEU A 1 121 ? 3.871 -4.510 -19.634 1.00 92.12 121 LEU A O 1
ATOM 989 N N . GLY A 1 122 ? 2.030 -4.052 -18.434 1.00 93.25 122 GLY A N 1
ATOM 990 C CA . GLY A 1 122 ? 1.593 -5.441 -18.301 1.00 93.25 122 GLY A CA 1
ATOM 991 C C . GLY A 1 122 ? 1.349 -5.886 -16.860 1.00 93.25 122 GLY A C 1
ATOM 992 O O . GLY A 1 122 ? 1.533 -5.133 -15.898 1.00 93.25 122 GLY A O 1
ATOM 993 N N . ALA A 1 123 ? 0.925 -7.140 -16.725 1.00 95.12 123 ALA A N 1
ATOM 994 C CA . ALA A 1 123 ? 0.841 -7.837 -15.448 1.00 95.12 123 ALA A CA 1
ATOM 995 C C . ALA A 1 123 ? 2.220 -8.365 -15.024 1.00 95.12 123 ALA A C 1
ATOM 997 O O . ALA A 1 123 ? 3.087 -8.632 -15.862 1.00 95.12 123 ALA A O 1
ATOM 998 N N . GLY A 1 124 ? 2.425 -8.528 -13.720 1.00 94.50 124 GLY A N 1
ATOM 999 C CA . GLY A 1 124 ? 3.717 -8.914 -13.175 1.00 94.50 124 GLY A CA 1
ATOM 1000 C C . GLY A 1 124 ? 3.732 -9.135 -11.668 1.00 94.50 124 GLY A C 1
ATOM 1001 O O . GLY A 1 124 ? 2.695 -9.153 -10.997 1.00 94.5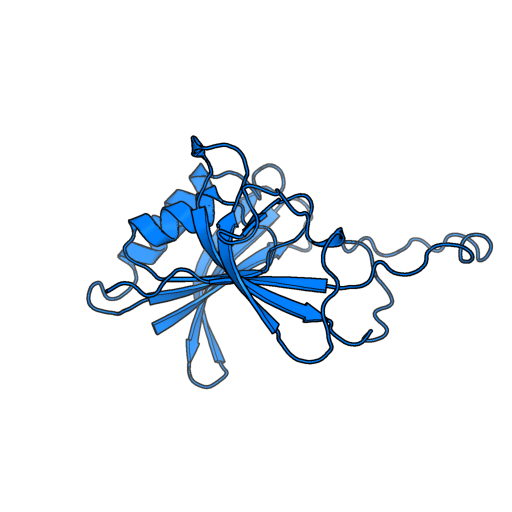0 124 GLY A O 1
ATOM 1002 N N . TRP A 1 125 ? 4.946 -9.226 -11.138 1.00 94.06 125 TRP A N 1
ATOM 1003 C CA . TRP A 1 125 ? 5.244 -9.431 -9.727 1.00 94.06 125 TRP A CA 1
ATOM 1004 C C . TRP A 1 125 ? 6.027 -8.261 -9.145 1.00 94.06 125 TRP A C 1
ATOM 1006 O O . TRP A 1 125 ? 6.974 -7.760 -9.747 1.00 94.06 125 TRP A O 1
ATOM 1016 N N . LEU A 1 126 ? 5.657 -7.856 -7.935 1.00 92.25 126 LEU A N 1
ATOM 1017 C CA . LEU A 1 126 ? 6.399 -6.925 -7.099 1.00 92.25 126 LEU A CA 1
ATOM 1018 C C . LEU A 1 126 ? 7.235 -7.694 -6.073 1.00 92.25 126 LEU A C 1
ATOM 1020 O O . LEU A 1 126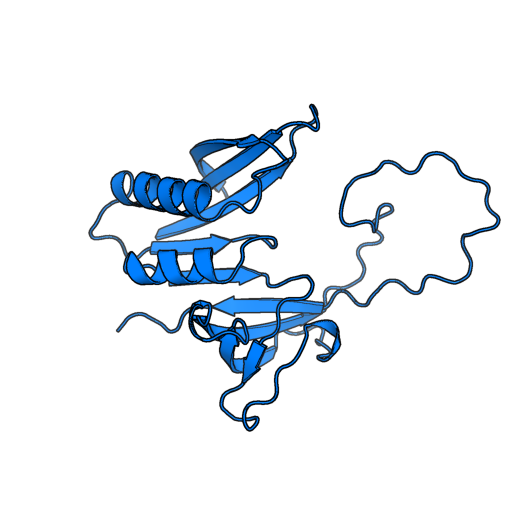 ? 6.693 -8.553 -5.381 1.00 92.25 126 LEU A O 1
ATOM 1024 N N . ALA A 1 127 ? 8.497 -7.289 -5.909 1.00 89.69 127 ALA A N 1
ATOM 1025 C CA . ALA A 1 127 ? 9.526 -7.905 -5.067 1.00 89.69 127 ALA A CA 1
ATOM 1026 C C . ALA A 1 127 ? 9.986 -9.303 -5.502 1.00 89.69 127 ALA A C 1
ATOM 1028 O O . ALA A 1 127 ? 9.194 -10.196 -5.782 1.00 89.69 127 ALA A O 1
ATOM 1029 N N . ARG A 1 128 ? 11.312 -9.487 -5.504 1.00 88.38 128 ARG A N 1
ATOM 1030 C CA . ARG A 1 128 ? 11.977 -10.702 -5.988 1.00 88.38 128 ARG A CA 1
ATOM 1031 C C . ARG A 1 128 ? 11.770 -11.909 -5.081 1.00 88.38 128 ARG A C 1
ATOM 1033 O O . ARG A 1 128 ? 11.505 -13.003 -5.578 1.00 88.38 128 ARG A O 1
ATOM 1040 N N . ALA A 1 129 ? 11.902 -11.695 -3.772 1.00 88.50 129 ALA A N 1
ATOM 1041 C CA . ALA A 1 129 ? 11.791 -12.742 -2.765 1.00 88.50 129 ALA A CA 1
ATOM 1042 C C . ALA A 1 129 ? 10.367 -13.301 -2.715 1.00 88.50 129 ALA A C 1
ATOM 1044 O O . ALA A 1 129 ? 9.406 -12.548 -2.572 1.00 88.50 129 ALA A O 1
ATOM 1045 N N . GLU A 1 130 ? 10.241 -14.622 -2.798 1.00 86.06 130 GLU A N 1
ATOM 1046 C CA . GLU A 1 130 ? 8.957 -15.309 -2.941 1.00 86.06 130 GLU A CA 1
ATOM 1047 C C . GLU A 1 130 ? 7.979 -15.015 -1.797 1.00 86.06 130 GLU A C 1
ATOM 1049 O O . GLU A 1 130 ? 6.832 -14.634 -2.038 1.00 86.06 130 GLU A O 1
ATOM 1054 N N . TYR A 1 131 ? 8.459 -15.038 -0.550 1.00 86.56 131 TYR A N 1
ATOM 1055 C CA . TYR A 1 131 ? 7.655 -14.703 0.631 1.00 86.56 131 TYR A CA 1
ATOM 1056 C C . TYR A 1 131 ? 7.125 -13.258 0.630 1.00 86.56 131 TYR A C 1
ATOM 1058 O O . TYR A 1 131 ? 6.208 -12.940 1.384 1.00 86.56 131 TYR A O 1
ATOM 1066 N N . ALA A 1 132 ? 7.697 -12.373 -0.192 1.00 86.44 132 ALA A N 1
ATOM 1067 C CA . ALA A 1 132 ? 7.303 -10.976 -0.327 1.00 86.44 132 ALA A CA 1
ATOM 1068 C C . ALA A 1 132 ? 6.620 -10.679 -1.671 1.00 86.44 132 ALA A C 1
ATOM 1070 O O . ALA A 1 132 ? 6.191 -9.544 -1.874 1.00 86.44 132 ALA A O 1
ATOM 1071 N N . ARG A 1 133 ? 6.482 -11.659 -2.578 1.00 91.12 133 ARG A N 1
ATOM 1072 C CA . ARG A 1 133 ? 5.884 -11.442 -3.903 1.00 91.12 133 ARG A CA 1
ATOM 1073 C C . ARG A 1 133 ? 4.441 -10.968 -3.794 1.00 91.12 133 ARG A C 1
ATOM 1075 O O . ARG A 1 133 ? 3.660 -11.478 -2.986 1.00 91.12 133 ARG A O 1
ATOM 1082 N N . CYS A 1 134 ? 4.091 -9.997 -4.632 1.00 92.88 134 CYS A N 1
ATOM 1083 C CA . CYS A 1 134 ? 2.732 -9.486 -4.786 1.00 92.88 134 CYS A CA 1
ATOM 1084 C C . CYS A 1 134 ? 2.420 -9.287 -6.275 1.00 92.88 134 CYS A C 1
ATOM 1086 O O . CYS A 1 134 ? 3.156 -8.573 -6.953 1.00 92.88 134 CYS A O 1
ATOM 1088 N N . SER A 1 135 ? 1.359 -9.911 -6.795 1.00 93.62 135 SER A N 1
ATOM 1089 C CA . SER A 1 135 ? 0.939 -9.716 -8.191 1.00 93.62 135 SER A CA 1
ATOM 1090 C C . SER A 1 135 ? 0.199 -8.401 -8.398 1.00 93.62 135 SER A C 1
ATOM 1092 O O . SER A 1 135 ? -0.621 -8.004 -7.562 1.00 93.62 135 SER A O 1
ATOM 1094 N N . GLY A 1 136 ? 0.429 -7.785 -9.557 1.00 94.00 136 GLY A N 1
ATOM 1095 C CA . GLY A 1 136 ? -0.268 -6.579 -9.988 1.00 94.00 136 GLY A CA 1
ATOM 1096 C C . GLY A 1 136 ? -0.035 -6.216 -11.452 1.00 94.00 136 GLY A C 1
ATOM 1097 O O . GLY A 1 136 ? 0.700 -6.881 -12.176 1.00 94.00 136 GLY A O 1
ATOM 1098 N N . HIS A 1 137 ? -0.691 -5.140 -11.866 1.00 94.94 137 HIS A N 1
ATOM 1099 C CA . HIS A 1 137 ? -0.607 -4.494 -13.167 1.00 94.94 137 HIS A CA 1
ATOM 1100 C C . HIS A 1 137 ? 0.217 -3.218 -13.045 1.00 94.94 137 HIS A C 1
ATOM 1102 O O . HIS A 1 137 ? -0.035 -2.397 -12.159 1.00 94.94 137 HIS A O 1
ATOM 1108 N N . PHE A 1 138 ? 1.185 -3.044 -13.939 1.00 94.25 138 PHE A N 1
ATOM 1109 C CA . PHE A 1 138 ? 2.160 -1.964 -13.869 1.00 94.25 138 PHE A CA 1
ATOM 1110 C C . PHE A 1 138 ? 1.862 -0.879 -14.898 1.00 94.25 138 PHE A C 1
ATOM 1112 O O . PHE A 1 138 ? 1.647 -1.158 -16.077 1.00 94.25 138 PHE A O 1
ATOM 1119 N N . TYR A 1 139 ? 1.885 0.370 -14.439 1.00 93.25 139 TYR A N 1
ATOM 1120 C CA . TYR A 1 139 ? 1.664 1.559 -15.255 1.00 93.25 139 TYR A CA 1
ATOM 1121 C C . TYR A 1 139 ? 2.807 2.542 -15.050 1.00 93.25 139 TYR A C 1
ATOM 1123 O O . TYR A 1 139 ? 3.191 2.818 -13.911 1.00 93.25 139 TYR A O 1
ATOM 1131 N N . LEU A 1 140 ? 3.330 3.094 -16.138 1.00 91.12 140 LEU A N 1
ATOM 1132 C CA . LEU A 1 140 ? 4.468 4.000 -16.131 1.00 91.12 140 LEU A CA 1
ATOM 1133 C C . LEU A 1 140 ? 4.070 5.375 -16.654 1.00 91.12 140 LEU A C 1
ATOM 1135 O O . LEU A 1 140 ? 3.382 5.500 -17.662 1.00 91.12 140 LEU A O 1
ATOM 1139 N N . HIS A 1 141 ? 4.523 6.421 -15.972 1.00 86.75 141 HIS A N 1
ATOM 1140 C CA . HIS A 1 141 ? 4.257 7.797 -16.367 1.00 86.75 141 HIS A CA 1
ATOM 1141 C C . HIS A 1 141 ? 5.409 8.715 -15.947 1.00 86.75 141 HIS A C 1
ATOM 1143 O O . HIS A 1 141 ? 5.916 8.624 -14.826 1.00 86.75 141 HIS A O 1
ATOM 1149 N N . LYS A 1 142 ? 5.826 9.629 -16.826 1.00 82.88 142 LYS A N 1
ATOM 1150 C CA . LYS A 1 142 ? 6.822 10.668 -16.537 1.00 82.88 142 LYS A CA 1
ATOM 1151 C C . LYS A 1 142 ? 6.115 12.009 -16.392 1.00 82.88 142 LYS A C 1
ATOM 1153 O O . LYS A 1 142 ? 5.490 12.500 -17.322 1.00 82.88 142 LYS A O 1
ATOM 1158 N N . ARG A 1 143 ? 6.246 12.624 -15.214 1.00 74.06 143 ARG A N 1
ATOM 1159 C CA . ARG A 1 143 ? 5.765 13.994 -14.987 1.00 74.06 143 ARG A CA 1
ATOM 1160 C C . ARG A 1 143 ? 6.793 15.010 -15.454 1.00 74.06 143 ARG A C 1
ATOM 1162 O O . ARG A 1 143 ? 7.985 14.839 -15.200 1.00 74.06 143 ARG A O 1
ATOM 1169 N N . GLU A 1 144 ? 6.305 16.111 -16.011 1.00 73.31 144 GLU A N 1
ATOM 1170 C CA . GLU A 1 144 ? 7.119 17.300 -16.238 1.00 73.31 144 GLU A CA 1
ATOM 1171 C C . GLU A 1 144 ? 7.720 17.825 -14.927 1.00 73.31 144 GLU A C 1
ATOM 1173 O O . GLU A 1 144 ? 7.131 17.757 -13.835 1.00 73.31 144 GLU A O 1
ATOM 1178 N N . THR A 1 145 ? 8.930 18.357 -15.034 1.00 66.69 145 THR A N 1
ATOM 1179 C CA . THR A 1 145 ? 9.686 18.930 -13.927 1.00 66.69 145 THR A CA 1
ATOM 1180 C C . THR A 1 145 ? 9.023 20.214 -13.433 1.00 66.69 145 THR A C 1
ATOM 1182 O O . THR A 1 145 ? 9.250 21.300 -13.945 1.00 66.69 145 THR A O 1
ATOM 1185 N N . ARG A 1 146 ? 8.245 20.121 -12.348 1.00 60.81 146 ARG A N 1
ATOM 1186 C CA . ARG A 1 146 ? 7.584 21.281 -11.707 1.00 60.81 146 ARG A CA 1
ATOM 1187 C C . ARG A 1 146 ? 8.518 22.204 -10.895 1.00 60.81 146 ARG A C 1
ATOM 1189 O O . ARG A 1 146 ? 8.117 22.679 -9.837 1.00 60.81 146 ARG A O 1
ATOM 1196 N N . GLY A 1 147 ? 9.775 22.390 -11.305 1.00 62.16 147 GLY A N 1
ATOM 1197 C CA . GLY A 1 147 ? 10.699 23.380 -10.716 1.00 62.16 147 GLY A CA 1
ATOM 1198 C C . GLY A 1 147 ? 10.901 23.327 -9.189 1.00 62.16 147 GLY A C 1
ATOM 1199 O O . GLY A 1 147 ? 11.229 24.339 -8.572 1.00 62.16 147 GLY A O 1
ATOM 1200 N N . ARG A 1 148 ? 10.668 22.182 -8.527 1.00 66.44 148 ARG A N 1
ATOM 1201 C CA . ARG A 1 148 ? 10.730 22.101 -7.055 1.00 66.44 148 ARG A CA 1
ATOM 1202 C C . ARG A 1 148 ? 12.161 22.335 -6.561 1.00 66.44 148 ARG A C 1
ATOM 1204 O O . ARG A 1 148 ? 13.042 21.531 -6.855 1.00 66.44 148 ARG A O 1
ATOM 1211 N N . LYS A 1 149 ? 12.349 23.380 -5.743 1.00 55.88 149 LYS A N 1
ATOM 1212 C CA . LYS A 1 149 ? 13.648 23.789 -5.169 1.00 55.88 149 LYS A CA 1
ATOM 1213 C C . LYS A 1 149 ? 14.303 22.705 -4.298 1.00 55.88 149 LYS A C 1
ATOM 1215 O O . LYS A 1 149 ? 15.518 22.569 -4.312 1.00 55.88 149 LYS A O 1
ATOM 1220 N N . ASN A 1 150 ? 13.507 21.883 -3.607 1.00 52.88 150 ASN A N 1
ATOM 1221 C CA . ASN A 1 150 ? 14.005 20.786 -2.772 1.00 52.88 150 ASN A CA 1
ATOM 1222 C C . ASN A 1 150 ? 13.766 19.429 -3.443 1.00 52.88 150 ASN A C 1
ATOM 1224 O O . ASN A 1 150 ? 12.645 18.914 -3.467 1.00 52.88 150 ASN A O 1
ATOM 1228 N N . GLN A 1 151 ? 14.836 18.844 -3.984 1.00 51.38 151 GLN A N 1
ATOM 1229 C CA . GLN A 1 151 ? 14.778 17.560 -4.688 1.00 51.38 151 GLN A CA 1
ATOM 1230 C C . GLN A 1 151 ? 15.050 16.331 -3.803 1.00 51.38 151 GLN A C 1
ATOM 1232 O O . GLN A 1 151 ? 14.794 15.209 -4.242 1.00 51.38 151 GLN A O 1
ATOM 1237 N N . ARG A 1 152 ? 15.508 16.517 -2.557 1.00 52.91 152 ARG A N 1
ATOM 1238 C CA . ARG A 1 152 ? 15.854 15.414 -1.642 1.00 52.91 152 ARG A CA 1
ATOM 1239 C C . ARG A 1 152 ? 14.602 14.726 -1.076 1.00 52.91 152 ARG A C 1
ATOM 1241 O O . ARG A 1 152 ? 13.596 15.369 -0.789 1.00 52.91 152 ARG A O 1
ATOM 1248 N N . SER A 1 153 ? 14.675 13.403 -0.904 1.00 49.72 153 SER A N 1
ATOM 1249 C CA . SER A 1 153 ? 13.575 12.532 -0.435 1.00 49.72 153 SER A CA 1
ATOM 1250 C C . SER A 1 153 ? 13.126 12.803 1.003 1.00 49.72 153 SER A C 1
ATOM 1252 O O . SER A 1 153 ? 12.011 12.463 1.386 1.00 49.72 153 SER A O 1
ATOM 1254 N N . ARG A 1 154 ? 13.986 13.442 1.793 1.00 52.44 154 ARG A N 1
ATOM 1255 C CA . ARG A 1 154 ? 13.707 13.939 3.136 1.00 52.44 154 ARG A CA 1
ATOM 1256 C C . ARG A 1 154 ? 13.789 15.446 3.026 1.00 52.44 154 ARG A C 1
ATOM 1258 O O . ARG A 1 154 ? 14.819 15.922 2.558 1.00 52.44 154 ARG A O 1
ATOM 1265 N N . GLY A 1 155 ? 12.747 16.172 3.423 1.00 40.91 155 GLY A N 1
ATOM 1266 C CA . GLY A 1 155 ? 12.702 17.638 3.431 1.00 40.91 155 GLY A CA 1
ATOM 1267 C C . GLY A 1 155 ? 13.719 18.270 4.388 1.00 40.91 155 GLY A C 1
ATOM 1268 O O . 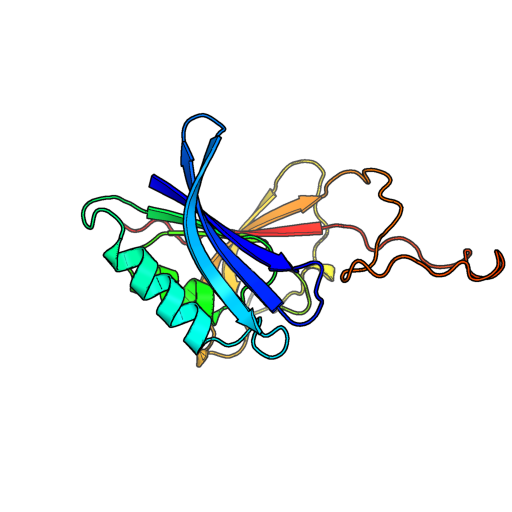GLY A 1 155 ? 13.342 19.015 5.281 1.00 40.91 155 GLY A O 1
ATOM 1269 N N . ARG A 1 156 ? 15.008 17.955 4.231 1.00 37.75 156 ARG A N 1
ATOM 1270 C CA . ARG A 1 156 ? 16.099 18.758 4.754 1.00 37.75 156 ARG A CA 1
ATOM 1271 C C . ARG A 1 156 ? 16.015 20.078 4.007 1.00 37.75 156 ARG A C 1
ATOM 1273 O O . ARG A 1 156 ? 16.244 20.115 2.798 1.00 37.75 156 ARG A O 1
ATOM 1280 N N . LEU A 1 157 ? 15.640 21.126 4.730 1.00 40.09 157 LEU A N 1
ATOM 1281 C CA . LEU A 1 157 ? 15.959 22.486 4.328 1.00 40.09 157 LEU A CA 1
ATOM 1282 C C . LEU A 1 157 ? 17.468 22.504 4.059 1.00 40.09 157 LEU A C 1
ATOM 1284 O O . LEU A 1 157 ? 18.249 22.032 4.887 1.00 40.09 157 LEU A O 1
ATOM 1288 N N . SER A 1 158 ? 17.870 22.928 2.865 1.00 40.34 158 SER A N 1
ATOM 1289 C CA . SER A 1 158 ? 19.278 23.172 2.582 1.00 40.34 158 SER A CA 1
ATOM 1290 C C . SER A 1 158 ? 19.762 24.240 3.557 1.00 40.34 158 SER A C 1
ATOM 1292 O O . SER A 1 158 ? 19.277 25.370 3.496 1.00 40.34 158 SER A O 1
ATOM 1294 N N . SER A 1 159 ? 20.710 23.910 4.435 1.00 38.88 159 SER A N 1
ATOM 1295 C CA . SER A 1 159 ? 21.584 24.945 4.987 1.00 38.88 159 SER A CA 1
ATOM 1296 C C . SER A 1 159 ? 22.242 25.670 3.804 1.00 38.88 159 SER A C 1
ATOM 1298 O O . SER A 1 159 ? 22.499 25.017 2.786 1.00 38.88 159 SER A O 1
ATOM 1300 N N . PRO A 1 160 ? 22.474 26.990 3.871 1.00 35.03 160 PRO A N 1
ATOM 1301 C CA . PRO A 1 160 ? 23.101 27.714 2.776 1.00 35.03 160 PRO A CA 1
ATOM 1302 C C . PRO A 1 160 ? 24.561 27.264 2.687 1.00 35.03 160 PRO A C 1
ATOM 1304 O O . PRO A 1 160 ? 25.423 27.755 3.405 1.00 35.03 160 PRO A O 1
ATOM 1307 N N . THR A 1 161 ? 24.833 26.262 1.856 1.00 31.78 161 THR A N 1
ATOM 1308 C CA . THR A 1 161 ? 26.196 25.868 1.506 1.00 31.78 161 THR A CA 1
ATOM 1309 C C . THR A 1 161 ? 26.525 26.506 0.164 1.00 31.78 161 THR A C 1
ATOM 1311 O O . THR A 1 161 ? 25.726 26.482 -0.773 1.00 31.78 161 THR A O 1
ATOM 1314 N N . THR A 1 162 ? 27.676 27.162 0.154 1.00 33.34 162 THR A N 1
ATOM 1315 C CA . THR A 1 162 ? 28.215 28.096 -0.830 1.00 33.34 162 THR A CA 1
ATOM 1316 C C . THR A 1 162 ? 28.073 27.614 -2.278 1.00 33.34 162 THR A C 1
ATOM 1318 O O . THR A 1 162 ? 28.192 26.430 -2.578 1.00 33.34 162 THR A O 1
ATOM 1321 N N . GLU A 1 163 ? 27.860 28.561 -3.190 1.00 38.56 163 GLU A N 1
ATOM 1322 C CA . GLU A 1 163 ? 27.448 28.419 -4.599 1.00 38.56 163 GLU A CA 1
ATOM 1323 C C . GLU A 1 163 ? 28.316 27.527 -5.515 1.00 38.56 163 GLU A C 1
ATOM 1325 O O . GLU A 1 163 ? 27.986 27.356 -6.689 1.00 38.56 163 GLU A O 1
ATOM 1330 N N . LYS A 1 164 ? 29.393 26.912 -5.016 1.00 34.56 164 LYS A N 1
ATOM 1331 C CA . LYS A 1 164 ? 30.366 26.166 -5.830 1.00 34.56 164 LYS A CA 1
ATOM 1332 C C . LYS A 1 164 ? 30.013 24.699 -6.116 1.00 34.56 164 LYS A C 1
ATOM 1334 O O . LYS A 1 164 ? 30.660 24.103 -6.966 1.00 34.56 164 LYS A O 1
ATOM 1339 N N . GLU A 1 165 ? 28.968 24.131 -5.511 1.00 36.28 165 GLU A N 1
ATOM 1340 C CA . GLU A 1 165 ? 28.622 22.700 -5.671 1.00 36.28 165 GLU A CA 1
ATOM 1341 C C . GLU A 1 165 ? 27.389 22.432 -6.568 1.00 36.28 165 GLU A C 1
ATOM 1343 O O . GLU A 1 165 ? 26.850 21.331 -6.609 1.00 36.28 165 GLU A O 1
ATOM 1348 N N . LYS A 1 166 ? 26.901 23.436 -7.312 1.00 33.03 166 LYS A N 1
ATOM 1349 C CA . LYS A 1 166 ? 25.675 23.323 -8.136 1.00 33.03 166 LYS A CA 1
ATOM 1350 C C . LYS A 1 166 ? 25.858 22.666 -9.510 1.00 33.03 166 LYS A C 1
ATOM 1352 O O . LYS A 1 166 ? 24.900 22.614 -10.281 1.00 33.03 166 LYS A O 1
ATOM 1357 N N . ARG A 1 167 ? 27.054 22.194 -9.862 1.00 34.91 167 ARG A N 1
ATOM 1358 C CA . ARG A 1 167 ? 27.395 21.877 -11.256 1.00 34.91 167 ARG A CA 1
ATOM 1359 C C . ARG A 1 167 ? 27.767 20.409 -11.467 1.00 34.91 167 ARG A C 1
ATOM 1361 O O . ARG A 1 167 ? 28.859 20.163 -11.942 1.00 34.91 167 ARG A O 1
ATOM 1368 N N . THR A 1 168 ? 26.857 19.474 -11.161 1.00 32.44 168 THR A N 1
ATOM 1369 C CA . THR A 1 168 ? 26.857 18.109 -11.762 1.00 32.44 168 THR A CA 1
ATOM 1370 C C . THR A 1 168 ? 25.640 17.227 -11.463 1.00 32.44 168 THR A C 1
ATOM 1372 O O . THR A 1 168 ? 25.543 16.154 -12.050 1.00 32.44 168 THR A O 1
ATOM 1375 N N . ASP A 1 169 ? 24.668 17.637 -10.648 1.00 32.75 169 ASP A N 1
ATOM 1376 C CA . ASP A 1 169 ? 23.503 16.774 -10.407 1.00 32.75 169 ASP A CA 1
ATOM 1377 C C . ASP A 1 169 ? 22.403 17.015 -11.449 1.00 32.75 169 ASP A C 1
ATOM 1379 O O . ASP A 1 169 ? 21.496 17.831 -11.263 1.00 32.75 169 ASP A O 1
ATOM 1383 N N . ILE A 1 170 ? 22.473 16.278 -12.562 1.00 34.94 170 ILE A N 1
ATOM 1384 C CA . ILE A 1 170 ? 21.319 16.063 -13.442 1.00 34.94 170 ILE A CA 1
ATOM 1385 C C . ILE A 1 170 ? 20.189 15.500 -12.560 1.00 34.94 170 ILE A C 1
ATOM 1387 O O . ILE A 1 170 ? 20.379 14.453 -11.933 1.00 34.94 170 ILE A O 1
ATOM 1391 N N . PRO A 1 171 ? 19.018 16.162 -12.469 1.00 42.38 171 PRO A N 1
ATOM 1392 C CA . PRO A 1 171 ? 17.900 15.657 -11.684 1.00 42.38 171 PRO A CA 1
ATOM 1393 C C . PRO A 1 171 ? 17.563 14.233 -12.131 1.00 42.38 171 PRO A C 1
ATOM 1395 O O . PRO A 1 171 ? 17.390 14.029 -13.335 1.00 42.38 171 PRO A O 1
ATOM 1398 N N . PRO A 1 172 ? 17.429 13.246 -11.224 1.00 45.34 172 PRO A N 1
ATOM 1399 C CA . PRO A 1 172 ? 16.992 11.925 -11.638 1.00 45.34 172 PRO A CA 1
ATOM 1400 C C . PRO A 1 172 ? 15.615 12.077 -12.283 1.00 45.34 172 PRO A C 1
ATOM 1402 O O . PRO A 1 172 ? 14.687 12.619 -11.666 1.00 45.34 172 PRO A O 1
ATOM 1405 N N . ASP A 1 173 ? 15.506 11.638 -13.536 1.00 46.97 173 ASP A N 1
ATOM 1406 C CA . ASP A 1 173 ? 14.260 11.631 -14.288 1.00 46.97 173 ASP A CA 1
ATOM 1407 C C . ASP A 1 173 ? 13.158 11.015 -13.408 1.00 46.97 173 ASP A C 1
ATOM 1409 O O . ASP A 1 173 ? 13.249 9.874 -12.946 1.00 46.97 173 ASP A O 1
ATOM 1413 N N . ARG A 1 174 ? 12.121 11.802 -13.091 1.00 57.91 174 ARG A N 1
ATOM 1414 C CA . ARG A 1 174 ? 11.052 11.374 -12.177 1.00 57.91 174 ARG A CA 1
ATOM 1415 C C . ARG A 1 174 ? 10.058 10.484 -12.912 1.00 57.91 174 ARG A C 1
ATOM 1417 O O . ARG A 1 174 ? 8.952 10.906 -13.245 1.00 57.91 174 ARG A O 1
ATOM 1424 N N . HIS A 1 175 ? 10.461 9.242 -13.127 1.00 60.22 175 HIS A N 1
ATOM 1425 C CA . HIS A 1 175 ? 9.570 8.165 -13.523 1.00 60.22 175 HIS A CA 1
ATOM 1426 C C . HIS A 1 175 ? 8.669 7.787 -12.340 1.00 60.22 175 HIS A C 1
ATOM 1428 O O . HIS A 1 175 ? 9.134 7.578 -11.215 1.00 60.22 175 HIS A O 1
ATOM 1434 N N . GLU A 1 176 ? 7.359 7.747 -12.571 1.00 71.75 176 GLU A N 1
ATOM 1435 C CA . GLU A 1 176 ? 6.376 7.256 -11.614 1.00 71.75 176 GLU A CA 1
ATOM 1436 C C . GLU A 1 176 ? 5.842 5.919 -12.115 1.00 71.75 176 GLU A C 1
ATOM 1438 O O . GLU A 1 176 ? 5.143 5.856 -13.124 1.00 71.75 176 GLU A O 1
ATOM 1443 N N . LEU A 1 177 ? 6.193 4.853 -11.397 1.00 76.00 177 LEU A N 1
ATOM 1444 C CA . LEU A 1 177 ? 5.616 3.532 -11.582 1.00 76.00 177 LEU A CA 1
ATOM 1445 C C . LEU A 1 177 ? 4.460 3.375 -10.593 1.00 76.00 177 LEU A C 1
ATOM 1447 O O . LEU A 1 177 ? 4.632 3.593 -9.390 1.00 76.00 177 LEU A O 1
ATOM 1451 N N . ALA A 1 178 ? 3.289 3.001 -11.087 1.00 81.31 178 ALA A N 1
ATOM 1452 C CA . ALA A 1 178 ? 2.155 2.602 -10.271 1.00 81.31 178 ALA A CA 1
ATOM 1453 C C . ALA A 1 178 ? 1.894 1.107 -10.456 1.00 81.31 178 ALA A C 1
ATOM 1455 O O . ALA A 1 178 ? 2.002 0.584 -11.562 1.00 81.31 178 ALA A O 1
ATOM 1456 N N . CYS A 1 179 ? 1.542 0.435 -9.366 1.00 83.75 179 CYS A N 1
ATOM 1457 C CA . CYS A 1 179 ? 1.060 -0.936 -9.379 1.00 83.75 179 CYS A CA 1
ATOM 1458 C C . CYS A 1 179 ? -0.387 -0.957 -8.902 1.00 83.75 179 CYS A C 1
ATOM 1460 O O . CYS A 1 179 ? -0.729 -0.326 -7.898 1.00 83.75 179 CYS A O 1
ATOM 1462 N N . ARG A 1 180 ? -1.229 -1.668 -9.644 1.00 86.38 180 ARG A N 1
ATOM 1463 C CA . ARG A 1 180 ? -2.634 -1.895 -9.323 1.00 86.38 180 ARG A CA 1
ATOM 1464 C C . ARG A 1 180 ? -2.868 -3.387 -9.119 1.00 86.38 180 ARG A C 1
ATOM 1466 O O . ARG A 1 180 ? -2.332 -4.183 -9.886 1.00 86.38 180 ARG A O 1
ATOM 1473 N N . SER A 1 181 ? -3.659 -3.784 -8.129 1.00 79.00 181 SER A N 1
ATOM 1474 C CA . SER A 1 181 ? -4.089 -5.185 -8.024 1.00 79.00 181 SER A CA 1
ATOM 1475 C C . SER A 1 181 ? -4.865 -5.619 -9.281 1.00 79.00 181 SER A C 1
ATOM 1477 O O . SER A 1 181 ? -5.527 -4.791 -9.913 1.00 79.00 181 SER A O 1
ATOM 1479 N N . PRO A 1 182 ? -4.809 -6.901 -9.679 1.00 74.50 182 PRO A N 1
ATOM 1480 C CA . PRO A 1 182 ? -5.800 -7.443 -10.605 1.00 74.50 182 PRO A CA 1
ATOM 1481 C C . PRO A 1 182 ? -7.192 -7.272 -9.995 1.00 74.50 182 PRO A C 1
ATOM 1483 O O . PRO A 1 182 ? -7.319 -7.388 -8.776 1.00 74.50 182 PRO A O 1
ATOM 1486 N N . ALA A 1 183 ? -8.205 -6.996 -10.819 1.00 66.56 183 ALA A N 1
ATOM 1487 C CA . ALA A 1 183 ? -9.573 -6.874 -10.326 1.00 66.56 183 ALA A CA 1
ATOM 1488 C C . ALA A 1 183 ? -9.985 -8.166 -9.608 1.00 66.56 183 ALA A C 1
ATOM 1490 O O . ALA A 1 183 ? -9.765 -9.262 -10.129 1.00 66.56 183 ALA A O 1
ATOM 1491 N N . LEU A 1 184 ? -10.567 -8.028 -8.418 1.00 58.56 184 LEU A N 1
ATOM 1492 C CA . LEU A 1 184 ? -11.190 -9.148 -7.724 1.00 58.56 184 LEU A CA 1
ATOM 1493 C C . LEU A 1 184 ? -12.424 -9.584 -8.530 1.00 58.56 184 LEU A C 1
ATOM 1495 O O . LEU A 1 184 ? -13.315 -8.762 -8.771 1.00 58.56 184 LEU A O 1
ATOM 1499 N N . VAL A 1 185 ? -12.409 -10.839 -8.995 1.00 43.69 185 VAL A N 1
ATOM 1500 C CA . VAL A 1 185 ? -13.517 -11.496 -9.714 1.00 43.69 185 VAL A CA 1
ATOM 1501 C C . VAL A 1 185 ? -14.698 -11.675 -8.769 1.00 43.69 185 VAL A C 1
ATOM 1503 O O . VAL A 1 185 ? -14.458 -12.148 -7.636 1.00 43.69 185 VAL A O 1
#

Organism: Salmonella diarizonae (NCBI:txid59204)

pLDDT: mean 81.98, std 18.61, range [31.78, 97.88]

Foldseek 3Di:
DEKEWEWAADPPNQWTKTWIFDDDPNDTHTDDIDIDTPVCSAPLVVLLVRVVVVLVRDDLPDAYEYEYEEDHALSNCVSCVVSVHKYKYKYDDQKWKDAPVHPRDTDDLLRDDADQDKDWPHWTWIHDDPVSIDIWTKIKHFDDDPVDPDLDPDPDDDDPDDPPPPPDDPRRRDMIMMTIHDDDD

Secondary structure (DSSP, 8-state):
-EEEEEEEE-SSTTEEEEEEEEEETTEEEEEEEEEEEGGGTT-HHHHHHHHHHHHHHS-TTS--EEEE-BTB-HHHHHHHHHTT-EEEEEE-TT-EEEETTTTT-EEEGGGS---SS-EEEEEEEE-SSGGG-EEEEEEEEE------S--SSS--PPP---GGG-SS-PPPP-EEEEEEPPPP-

InterPro domains:
  IPR002559 Transposase IS4-like domain [PF01609] (16-133)
  IPR012337 Ribonuclease H-like superfamily [SSF53098] (15-157)

Sequence (185 aa):
MCYRCRLERLPVQEYHILRASLICDGRSIPLLSRLVPSAKQNNSLIQKEFLDDLHRCVNPKAKVILITDAGFQSAWFRHIKSLGWDFIGRIRGTVQFCLLHDGERWLKITDVRGKASPEYLGAGWLARAEYARCSGHFYLHKRETRGRKNQRSRGRLSSPTTEKEKRTDIPPDRHELACRSPALV